Protein AF-A0A146KJ16-F1 (afdb_monomer_lite)

Sequence (275 aa):
SDVPDLESPFVNNKAIMIDKSKLSIGNPNKEFSDENLSVAMQKRQNALDIYKTDPDGALLLITDAIEMFPNSAIYLNTRAQIFHFVGEINLAQRDLQLILKRQSDPPFKTYKLLAEIQFDLQEFDQCILNCQKALKLENDDDLKVMLKESQVKFQNQQKTQKKFEEQQLHQKENQKEKEKKSQINNDIQDQIKNKYGENPIYNTPLFQNLFNTANNMDSQKAEELGQNPLLMNALNDPEFGKKIAEVAKDPKAAAKYAGDPEFMKAFGQILGAFK

Foldseek 3Di:
DDDDDPDDDPPPPPPPPDPLVPLDLADQPDDADPVCPVVLVVLLVVLVVCLVPRVVSSLVSLSVSCNNPNQDLVSLLSNLVSCVVVVVLVSSVVSLVSNVVRDPQRALSSLVSQLVSCVVVLVLVSNLVSLVSSCVHDPDVVSVVSNVVSVVSVVVVVVVVVVVVVVVVVVVVVVVVVVVVVVVLVVLVVVCCVPPNDDPLCVAQLNSVLSVVCVVDDVVLVVCLVPPVLLVVLSVDPVLSVQVNVCSVPVVSVVVCPVPPSSCVNVVSSVVSVD

Secondary structure (DSSP, 8-state):
-------------------GGG-----TTPPP-HHHHHHHHHHHHHHHHHTTT-HHHHHHHHHHHHHH-TT-HHHHHHHHHHHHHTT-HHHHHHHHHHHHHH-SS--HHHHHHHHHHHHHTT-HHHHHHHHHHHHHHS--HHHHHHHHHHHHHHHHHHHHHHHHHHHHHHHHHHHHHHHHHHHHHHHHHHHHHHHH-S-GGGGSHHHHHHHHHHTTS-HHHHHHHHT-HHHHHHHT-HHHHHHHHHHHH-GGGGGGGTT-HHHHHHHHHHHHHT-

Structure (mmCIF, N/CA/C/O backbone):
data_AF-A0A146KJ16-F1
#
_entry.id   AF-A0A146KJ16-F1
#
loop_
_atom_site.group_PDB
_atom_site.id
_atom_site.type_symbol
_atom_site.label_atom_id
_atom_site.label_alt_id
_atom_site.label_comp_id
_atom_site.label_asym_id
_atom_site.label_entity_id
_atom_site.label_seq_id
_atom_site.pdbx_PDB_ins_code
_atom_site.Cartn_x
_atom_site.Cartn_y
_atom_site.Cartn_z
_atom_site.occupancy
_atom_site.B_iso_or_equiv
_atom_site.auth_seq_id
_atom_site.auth_comp_id
_atom_site.auth_asym_id
_atom_site.auth_atom_id
_atom_site.pdbx_PDB_model_num
ATOM 1 N N . SER A 1 1 ? -11.699 56.723 -17.398 1.00 48.78 1 SER A N 1
ATOM 2 C CA . SER A 1 1 ? -12.351 55.546 -17.999 1.00 48.78 1 SER A CA 1
ATOM 3 C C . SER A 1 1 ? -11.261 54.810 -18.723 1.00 48.78 1 SER A C 1
ATOM 5 O O . SER A 1 1 ? -11.009 55.088 -19.884 1.00 48.78 1 SER A O 1
ATOM 7 N N . ASP A 1 2 ? -10.577 53.954 -17.975 1.00 48.69 2 ASP A N 1
ATOM 8 C CA . ASP A 1 2 ? -9.380 53.253 -18.415 1.00 48.69 2 ASP A CA 1
ATOM 9 C C . ASP A 1 2 ? -9.647 51.769 -18.223 1.00 48.69 2 ASP A C 1
ATOM 11 O O . ASP A 1 2 ? -9.655 51.265 -17.100 1.00 48.69 2 ASP A O 1
ATOM 15 N N . VAL A 1 3 ? -9.951 51.093 -19.324 1.00 47.78 3 VAL A N 1
ATOM 16 C CA . VAL A 1 3 ? -9.896 49.637 -19.387 1.00 47.78 3 VAL A CA 1
ATOM 17 C C . VAL A 1 3 ? -8.564 49.322 -20.061 1.00 47.78 3 VAL A C 1
ATOM 19 O O . VAL A 1 3 ? -8.385 49.730 -21.209 1.00 47.78 3 VAL A O 1
ATOM 22 N N . PRO A 1 4 ? -7.611 48.666 -19.380 1.00 50.59 4 PRO A N 1
ATOM 23 C CA . PRO A 1 4 ? -6.395 48.217 -20.030 1.00 50.59 4 PRO A CA 1
ATOM 24 C C . PRO A 1 4 ? -6.732 47.057 -20.965 1.00 50.59 4 PRO A C 1
ATOM 26 O O . PRO A 1 4 ? -7.421 46.112 -20.575 1.00 50.59 4 PRO A O 1
ATOM 29 N N . ASP A 1 5 ? -6.235 47.158 -22.190 1.00 56.03 5 ASP A N 1
ATOM 30 C CA . ASP A 1 5 ? -6.301 46.123 -23.210 1.00 56.03 5 ASP A CA 1
ATOM 31 C C . ASP A 1 5 ? -5.516 44.891 -22.728 1.00 56.03 5 ASP A C 1
ATOM 33 O O . ASP A 1 5 ? -4.316 44.964 -22.450 1.00 56.03 5 ASP A O 1
ATOM 37 N N . LEU A 1 6 ? -6.211 43.767 -22.546 1.00 46.56 6 LEU A N 1
ATOM 38 C CA . LEU A 1 6 ? -5.589 42.490 -22.208 1.00 46.56 6 LEU A CA 1
ATOM 39 C C . LEU A 1 6 ? -5.054 41.870 -23.499 1.00 46.56 6 LEU A C 1
ATOM 41 O O . LEU A 1 6 ? -5.713 41.038 -24.124 1.00 46.56 6 LEU A O 1
ATOM 45 N N . GLU A 1 7 ? -3.837 42.253 -23.883 1.00 50.97 7 GLU A N 1
ATOM 46 C CA . GLU A 1 7 ? -3.061 41.468 -24.838 1.00 50.97 7 GLU A CA 1
ATOM 47 C C . GLU A 1 7 ? -2.882 40.047 -24.282 1.00 50.97 7 GLU A C 1
ATOM 49 O O . GLU A 1 7 ? -2.265 39.821 -23.240 1.00 50.97 7 GLU A O 1
ATOM 54 N N . SER A 1 8 ? -3.462 39.073 -24.980 1.00 56.62 8 SER A N 1
ATOM 55 C CA . SER A 1 8 ? -3.280 37.647 -24.723 1.00 56.62 8 SER A CA 1
ATOM 56 C C . SER A 1 8 ? -2.004 37.152 -25.406 1.00 56.62 8 SER A C 1
ATOM 58 O O . SER A 1 8 ? -1.944 37.184 -26.639 1.00 56.62 8 SER A O 1
ATOM 60 N N . PRO A 1 9 ? -1.088 36.496 -24.673 1.00 47.22 9 PRO A N 1
ATOM 61 C CA . PRO A 1 9 ? -0.155 35.560 -25.264 1.00 47.22 9 PRO A CA 1
ATOM 62 C C . PRO A 1 9 ? -0.393 34.163 -24.679 1.00 47.22 9 PRO A C 1
ATOM 64 O O . PRO A 1 9 ? 0.489 33.585 -24.048 1.00 47.22 9 PRO A O 1
ATOM 67 N N . PHE A 1 10 ? -1.572 33.574 -24.893 1.00 38.16 10 PHE A N 1
ATOM 68 C CA . PHE A 1 10 ? -1.685 32.119 -24.768 1.00 38.16 10 PHE A CA 1
ATOM 69 C C . PHE A 1 10 ? -1.135 31.475 -26.039 1.00 38.16 10 PHE A C 1
ATOM 71 O O . PHE A 1 10 ? -1.862 31.126 -26.970 1.00 38.16 10 PHE A O 1
ATOM 78 N N . VAL A 1 11 ? 0.191 31.326 -26.067 1.00 44.41 11 VAL A N 1
ATOM 79 C CA . VAL A 1 11 ? 0.850 30.350 -26.933 1.00 44.41 11 VAL A CA 1
ATOM 80 C C . VAL A 1 11 ? 0.260 28.991 -26.581 1.00 44.41 11 VAL A C 1
ATOM 82 O O . VAL A 1 11 ? 0.414 28.473 -25.477 1.00 44.41 11 VAL A O 1
ATOM 85 N N . ASN A 1 12 ? -0.486 28.456 -27.536 1.00 43.47 12 ASN A N 1
ATOM 86 C CA . ASN A 1 12 ? -1.222 27.210 -27.459 1.00 43.47 12 ASN A CA 1
ATOM 87 C C . ASN A 1 12 ? -0.246 26.019 -27.495 1.00 43.47 12 ASN A C 1
ATOM 89 O O . ASN A 1 12 ? -0.171 25.303 -28.490 1.00 43.47 12 ASN A O 1
ATOM 93 N N . ASN A 1 13 ? 0.509 25.799 -26.417 1.00 43.59 13 ASN A N 1
ATOM 94 C CA . ASN A 1 13 ? 1.151 24.510 -26.170 1.00 43.59 13 ASN A CA 1
ATOM 95 C C . ASN A 1 13 ? 0.070 23.550 -25.670 1.00 43.59 13 ASN A C 1
ATOM 97 O O . ASN A 1 13 ? -0.116 23.362 -24.468 1.00 43.59 13 ASN A O 1
ATOM 101 N N . LYS A 1 14 ? -0.679 22.955 -26.606 1.00 45.81 14 LYS A N 1
ATOM 102 C CA . LYS A 1 14 ? -1.511 21.785 -26.318 1.00 45.81 14 LYS A CA 1
ATOM 103 C C . LYS A 1 14 ? -0.592 20.663 -25.839 1.00 45.81 14 LYS A C 1
ATOM 105 O O . LYS A 1 14 ? -0.061 19.913 -26.652 1.00 45.81 14 LYS A O 1
ATOM 110 N N . ALA A 1 15 ? -0.418 20.544 -24.526 1.00 55.69 15 ALA A N 1
ATOM 111 C CA . ALA A 1 15 ? -0.024 19.284 -23.924 1.00 55.69 15 ALA A CA 1
ATOM 112 C C . ALA A 1 15 ? -1.042 18.242 -24.405 1.00 55.69 15 ALA A C 1
ATOM 114 O O . ALA A 1 15 ? -2.246 18.376 -24.159 1.00 55.69 15 ALA A O 1
ATOM 115 N N . ILE A 1 16 ? -0.587 17.271 -25.194 1.00 58.66 16 ILE A N 1
ATOM 116 C CA . ILE A 1 16 ? -1.426 16.159 -25.627 1.00 58.66 16 ILE A CA 1
ATOM 117 C C . ILE A 1 16 ? -1.695 15.339 -24.368 1.00 58.66 16 ILE A C 1
ATOM 119 O O . ILE A 1 16 ? -0.870 14.533 -23.963 1.00 58.66 16 ILE A O 1
ATOM 123 N N . MET A 1 17 ? -2.838 15.585 -23.731 1.00 71.06 17 MET A N 1
ATOM 124 C CA . MET A 1 17 ? -3.319 14.782 -22.611 1.00 71.06 17 MET A CA 1
ATOM 125 C C . MET A 1 17 ? -3.602 13.371 -23.134 1.00 71.06 17 MET A C 1
ATOM 127 O O . MET A 1 17 ? -4.606 13.147 -23.816 1.00 71.06 17 MET A O 1
ATOM 131 N N . ILE A 1 18 ? -2.700 12.428 -22.865 1.00 88.62 18 ILE A N 1
ATOM 132 C CA . ILE A 1 18 ? -2.910 11.023 -23.211 1.00 88.62 18 ILE A CA 1
ATOM 133 C C . ILE A 1 18 ? -3.803 10.358 -22.161 1.00 88.62 18 ILE A C 1
ATOM 135 O O . ILE A 1 18 ? -3.659 10.572 -20.958 1.00 88.62 18 ILE A O 1
ATOM 139 N N . ASP A 1 19 ? -4.717 9.498 -22.604 1.00 92.25 19 ASP A N 1
ATOM 140 C CA . ASP A 1 19 ? -5.438 8.616 -21.690 1.00 92.25 19 ASP A CA 1
ATOM 141 C C . ASP A 1 19 ? -4.529 7.439 -21.313 1.00 92.25 19 ASP A C 1
ATOM 143 O O . ASP A 1 19 ? -4.486 6.409 -21.992 1.00 92.25 19 ASP A O 1
ATOM 147 N N . LYS A 1 20 ? -3.778 7.610 -20.220 1.00 94.12 20 LYS A N 1
ATOM 148 C CA . LYS A 1 20 ? -2.801 6.634 -19.714 1.00 94.12 20 LYS A CA 1
ATOM 149 C C . LYS A 1 20 ? -3.412 5.253 -19.459 1.00 94.12 20 LYS A C 1
ATOM 151 O O . LYS A 1 20 ? -2.726 4.241 -19.602 1.00 94.12 20 LYS A O 1
ATOM 156 N N . SER A 1 21 ? -4.706 5.190 -19.132 1.00 93.81 21 SER A N 1
ATOM 157 C CA . SER A 1 21 ? -5.414 3.928 -18.886 1.00 93.81 21 SER A CA 1
ATOM 158 C C . SER A 1 21 ? -5.578 3.083 -20.154 1.00 93.81 21 SER A C 1
ATOM 160 O O . SER A 1 21 ? -5.605 1.852 -20.077 1.00 93.81 21 SER A O 1
ATOM 162 N N . LYS A 1 22 ? -5.612 3.738 -21.322 1.00 94.94 22 LYS A N 1
ATOM 163 C CA . LYS A 1 22 ? -5.739 3.109 -22.642 1.00 94.94 22 LYS A CA 1
ATOM 164 C C . LYS A 1 22 ? -4.402 2.726 -23.270 1.00 94.94 22 LYS A C 1
ATOM 166 O O . LYS A 1 22 ? -4.398 2.136 -24.349 1.00 94.94 22 LYS A O 1
ATOM 171 N N . LEU A 1 23 ? -3.276 3.022 -22.618 1.00 95.94 23 LEU A N 1
ATOM 172 C CA . LEU A 1 23 ? -1.969 2.571 -23.091 1.00 95.94 23 LEU A CA 1
ATOM 173 C C . LEU A 1 23 ? -1.909 1.042 -23.075 1.00 95.94 23 LEU A C 1
ATOM 175 O O . LEU A 1 23 ? -2.116 0.397 -22.040 1.00 95.94 23 LEU A O 1
ATOM 179 N N . SER A 1 24 ? -1.617 0.479 -24.243 1.00 95.38 24 SER A N 1
ATOM 180 C CA . SER A 1 24 ? -1.636 -0.958 -24.488 1.00 95.38 24 SER A CA 1
ATOM 181 C C . SER A 1 24 ? -0.615 -1.718 -23.640 1.00 95.38 24 SER A C 1
ATOM 183 O O . SER A 1 24 ? 0.467 -1.225 -23.335 1.00 95.38 24 SER A O 1
ATOM 185 N N . ILE A 1 25 ? -0.943 -2.953 -23.264 1.00 94.00 25 ILE A N 1
ATOM 186 C CA . ILE A 1 25 ? -0.029 -3.898 -22.593 1.00 94.00 25 ILE A CA 1
ATOM 187 C C . ILE A 1 25 ? 0.617 -4.891 -23.578 1.00 94.00 25 ILE A C 1
ATOM 189 O O . ILE A 1 25 ? 1.282 -5.838 -23.149 1.00 94.00 25 ILE A O 1
ATOM 193 N N . GLY A 1 26 ? 0.387 -4.672 -24.87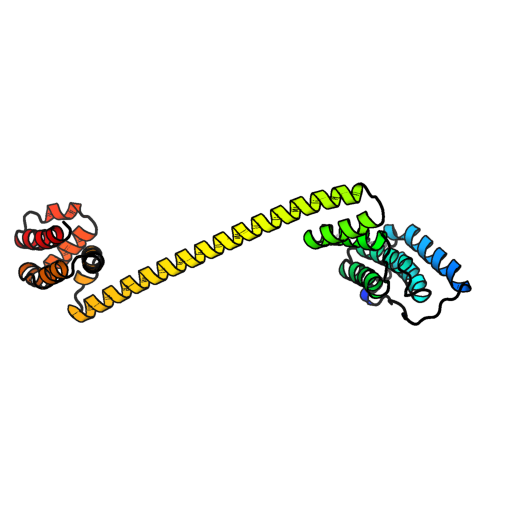9 1.00 93.00 26 GLY A N 1
ATOM 194 C CA . GLY A 1 26 ? 0.797 -5.515 -25.995 1.00 93.00 26 GLY A CA 1
ATOM 195 C C . GLY A 1 26 ? 0.177 -6.918 -25.984 1.00 93.00 26 GLY A C 1
ATOM 196 O O . GLY A 1 26 ? -0.414 -7.376 -25.001 1.00 93.00 26 GLY A O 1
ATOM 197 N N . ASN A 1 27 ? 0.296 -7.622 -27.111 1.00 93.19 27 ASN A N 1
ATOM 198 C CA . ASN A 1 27 ? -0.206 -8.991 -27.247 1.00 93.19 27 ASN A CA 1
ATOM 199 C C . ASN A 1 27 ? 0.792 -9.998 -26.640 1.00 93.19 27 ASN A C 1
ATOM 201 O O . ASN A 1 27 ? 1.842 -10.209 -27.241 1.00 93.19 27 ASN A O 1
ATOM 205 N N . PRO A 1 28 ? 0.486 -10.688 -25.523 1.00 90.12 28 PRO A N 1
ATOM 206 C CA . PRO A 1 28 ? 1.420 -11.626 -24.889 1.00 90.12 28 PRO A CA 1
ATOM 207 C C . PRO A 1 28 ? 1.873 -12.781 -25.792 1.00 90.12 28 PRO A C 1
ATOM 209 O O . PRO A 1 28 ? 2.896 -13.390 -25.507 1.00 90.12 28 PRO A O 1
ATOM 212 N N . ASN A 1 29 ? 1.149 -13.081 -26.872 1.00 92.62 29 ASN A N 1
ATOM 213 C CA . ASN A 1 29 ? 1.503 -14.144 -27.813 1.00 92.62 29 ASN A CA 1
ATOM 214 C C . ASN A 1 29 ? 2.339 -13.643 -29.002 1.00 92.62 29 ASN A C 1
ATOM 216 O O . ASN A 1 29 ? 2.565 -14.395 -29.945 1.00 92.62 29 ASN A O 1
ATOM 220 N N . LYS A 1 30 ? 2.752 -12.369 -29.008 1.00 91.44 30 LYS A N 1
ATOM 221 C CA . LYS A 1 30 ? 3.567 -11.812 -30.088 1.00 91.44 30 LYS A CA 1
ATOM 222 C C . LYS A 1 30 ? 4.946 -12.467 -30.105 1.00 91.44 30 LYS A C 1
ATOM 224 O O . LYS A 1 30 ? 5.634 -12.499 -29.084 1.00 91.44 30 LYS A O 1
ATOM 229 N N . GLU A 1 31 ? 5.339 -12.953 -31.277 1.00 86.44 31 GLU A N 1
ATOM 230 C CA . GLU A 1 31 ? 6.649 -13.557 -31.485 1.00 86.44 31 GLU A CA 1
ATOM 231 C C . GLU A 1 31 ? 7.766 -12.516 -31.403 1.00 86.44 31 GLU A C 1
ATOM 233 O O . GLU A 1 31 ? 7.623 -11.356 -31.801 1.00 86.44 31 GLU A O 1
ATOM 238 N N . PHE A 1 32 ? 8.894 -12.959 -30.860 1.00 86.19 32 PHE A N 1
ATOM 239 C CA . PHE A 1 32 ? 10.104 -12.165 -30.755 1.00 86.19 32 PHE A CA 1
ATOM 240 C C . PHE A 1 32 ? 10.759 -11.999 -32.135 1.00 86.19 32 PHE A C 1
ATOM 242 O O . PHE A 1 32 ? 10.844 -12.948 -32.909 1.00 86.19 32 PHE A O 1
ATOM 249 N N . SER A 1 33 ? 11.258 -10.794 -32.420 1.00 86.00 33 SER A N 1
ATOM 250 C CA . SER A 1 33 ? 12.032 -10.480 -33.623 1.00 86.00 33 SER A CA 1
ATOM 251 C C . SER A 1 33 ? 13.265 -9.664 -33.238 1.00 86.00 33 SER A C 1
ATOM 253 O O . SER A 1 33 ? 13.135 -8.594 -32.635 1.00 86.00 33 SER A O 1
ATOM 255 N N . ASP A 1 34 ? 14.449 -10.163 -33.602 1.00 84.75 34 ASP A N 1
ATOM 256 C CA . ASP A 1 34 ? 15.739 -9.519 -33.323 1.00 84.75 34 ASP A CA 1
ATOM 257 C C . ASP A 1 34 ? 15.853 -8.121 -33.946 1.00 84.75 34 ASP A C 1
ATOM 259 O O . ASP A 1 34 ? 16.441 -7.217 -33.352 1.00 84.75 34 ASP A O 1
ATOM 263 N N . GLU A 1 35 ? 15.236 -7.904 -35.111 1.00 86.50 35 GLU A N 1
ATOM 264 C CA . GLU A 1 35 ? 15.250 -6.613 -35.814 1.00 86.50 35 GLU A CA 1
ATOM 265 C C . GLU A 1 35 ? 14.634 -5.493 -34.964 1.00 86.50 35 GLU A C 1
ATOM 267 O O . GLU A 1 35 ? 15.131 -4.366 -34.937 1.00 86.50 35 GLU A O 1
ATOM 272 N N . ASN A 1 36 ? 13.589 -5.815 -34.195 1.00 91.38 36 ASN A N 1
ATOM 273 C CA . ASN A 1 36 ? 12.919 -4.851 -33.328 1.00 91.38 36 ASN A CA 1
ATOM 274 C C . ASN A 1 36 ? 13.662 -4.613 -32.008 1.00 91.38 36 ASN A C 1
ATOM 276 O O . ASN A 1 36 ? 13.366 -3.637 -31.316 1.00 91.38 36 ASN A O 1
ATOM 280 N N . LEU A 1 37 ? 14.624 -5.466 -31.636 1.00 94.19 37 LEU A N 1
ATOM 281 C CA . LEU A 1 37 ? 15.261 -5.412 -30.318 1.00 94.19 37 LEU A CA 1
ATOM 282 C C . LEU A 1 37 ? 16.033 -4.108 -30.122 1.00 94.19 37 LEU A C 1
ATOM 284 O O . LEU A 1 37 ? 15.846 -3.424 -29.114 1.00 94.19 37 LEU A O 1
ATOM 288 N N . SER A 1 38 ? 16.853 -3.734 -31.108 1.00 94.69 38 SER A N 1
ATOM 289 C CA . SER A 1 38 ? 17.621 -2.484 -31.074 1.00 94.69 38 SER A CA 1
ATOM 290 C C . SER A 1 38 ? 16.696 -1.265 -30.979 1.00 94.69 38 SER A C 1
ATOM 292 O O . SER A 1 38 ? 16.913 -0.380 -30.148 1.00 94.69 38 SER A O 1
ATOM 294 N N . VAL A 1 39 ? 15.598 -1.273 -31.744 1.00 96.12 39 VAL A N 1
ATOM 295 C CA . VAL A 1 39 ? 14.595 -0.200 -31.743 1.00 96.12 39 VAL A CA 1
ATOM 296 C C . VAL A 1 39 ? 13.922 -0.077 -30.375 1.00 96.12 39 VAL A C 1
ATOM 298 O O . VAL A 1 39 ? 13.851 1.020 -29.821 1.00 96.12 39 VAL A O 1
ATOM 301 N N . ALA A 1 40 ? 13.474 -1.183 -29.779 1.00 97.31 40 ALA A N 1
ATOM 302 C CA . ALA A 1 40 ? 12.832 -1.161 -28.465 1.00 97.31 40 ALA A CA 1
ATOM 303 C C . ALA A 1 40 ? 13.796 -0.747 -27.343 1.00 97.31 40 ALA A C 1
ATOM 305 O O . ALA A 1 40 ? 13.405 -0.030 -26.419 1.00 97.31 40 ALA A O 1
ATOM 306 N N . MET A 1 41 ? 15.067 -1.162 -27.413 1.00 97.50 41 MET A N 1
ATOM 307 C CA . MET A 1 41 ? 16.101 -0.691 -26.486 1.00 97.50 41 MET A CA 1
ATOM 308 C C . MET A 1 41 ? 16.308 0.823 -26.598 1.00 97.50 41 MET A C 1
ATOM 310 O O . MET A 1 41 ? 16.329 1.502 -25.571 1.00 97.50 41 MET A O 1
ATOM 314 N N . GLN A 1 42 ? 16.385 1.359 -27.819 1.00 97.94 42 GLN A N 1
ATOM 315 C CA . GLN A 1 42 ? 16.515 2.798 -28.048 1.00 97.94 42 GLN A CA 1
ATOM 316 C C . GLN A 1 42 ? 15.285 3.567 -27.548 1.00 97.94 42 GLN A C 1
ATOM 318 O O . GLN A 1 42 ? 15.429 4.569 -26.853 1.00 97.94 42 GLN A O 1
ATOM 323 N N . LYS A 1 43 ? 14.070 3.075 -27.823 1.00 98.50 43 LYS A N 1
ATOM 324 C CA . LYS A 1 43 ? 12.820 3.653 -27.300 1.00 98.50 43 LYS A CA 1
ATOM 325 C C . LYS A 1 43 ? 12.815 3.714 -25.775 1.00 98.50 43 LYS A C 1
ATOM 327 O O . LYS A 1 43 ? 12.470 4.746 -25.206 1.00 98.50 43 LYS A O 1
ATOM 332 N N . ARG A 1 44 ? 13.237 2.633 -25.114 1.00 98.44 44 ARG A N 1
ATOM 333 C CA . ARG A 1 44 ? 13.364 2.592 -23.654 1.00 98.44 44 ARG A CA 1
ATOM 334 C C . ARG A 1 44 ? 14.385 3.603 -23.137 1.00 98.44 44 ARG A C 1
ATOM 336 O O . ARG A 1 44 ? 14.102 4.254 -22.137 1.00 98.44 44 ARG A O 1
ATOM 343 N N . GLN A 1 45 ? 15.542 3.728 -23.787 1.00 98.56 45 GLN A N 1
ATOM 344 C CA . GLN A 1 45 ? 16.552 4.710 -23.387 1.00 98.56 45 GLN A CA 1
ATOM 345 C C . GLN A 1 45 ? 16.005 6.135 -23.510 1.00 98.56 45 GLN A C 1
ATOM 347 O O . GLN A 1 45 ? 16.008 6.870 -22.531 1.00 98.56 45 GLN A O 1
ATOM 352 N N . ASN A 1 46 ? 15.414 6.471 -24.658 1.00 98.50 46 ASN A N 1
ATOM 353 C CA . ASN A 1 46 ? 14.811 7.783 -24.881 1.00 98.50 46 ASN A CA 1
ATOM 354 C C . ASN A 1 46 ? 13.702 8.085 -23.858 1.00 98.50 46 ASN A C 1
ATOM 356 O O . ASN A 1 46 ? 13.594 9.213 -23.387 1.00 98.50 46 ASN A O 1
ATOM 360 N N . ALA A 1 47 ? 12.897 7.085 -23.476 1.00 98.50 47 ALA A N 1
ATOM 361 C CA . ALA A 1 47 ? 11.895 7.245 -22.425 1.00 98.50 47 ALA A CA 1
ATOM 362 C C . ALA A 1 47 ? 12.538 7.599 -21.070 1.00 98.50 47 ALA A C 1
ATOM 364 O O . ALA A 1 47 ? 12.067 8.503 -20.386 1.00 98.50 47 ALA A O 1
ATOM 365 N N . LEU A 1 48 ? 13.631 6.927 -20.693 1.00 98.44 48 LEU A N 1
ATOM 366 C CA . LEU A 1 48 ? 14.371 7.208 -19.456 1.00 98.44 48 LEU A CA 1
ATOM 367 C C . LEU A 1 48 ? 15.066 8.577 -19.462 1.00 98.44 48 LEU A C 1
ATOM 369 O O . LEU A 1 48 ? 15.243 9.162 -18.395 1.00 98.44 48 LEU A O 1
ATOM 373 N N . ASP A 1 49 ? 15.431 9.097 -20.631 1.00 98.50 49 ASP A N 1
ATOM 374 C CA . ASP A 1 49 ? 16.074 10.408 -20.743 1.00 98.50 49 ASP A CA 1
ATOM 375 C C . ASP A 1 49 ? 15.074 11.555 -20.535 1.00 98.50 49 ASP A C 1
ATOM 377 O O . ASP A 1 49 ? 15.429 12.588 -19.965 1.00 98.50 49 ASP A O 1
ATOM 381 N N . ILE A 1 50 ? 13.814 11.372 -20.954 1.00 97.88 50 ILE A N 1
ATOM 382 C CA . ILE A 1 50 ? 12.814 12.452 -20.958 1.00 97.88 50 ILE A CA 1
ATOM 383 C C . ILE A 1 50 ? 11.743 12.338 -19.869 1.00 97.88 50 ILE A C 1
ATOM 385 O O . ILE A 1 50 ? 11.043 13.314 -19.639 1.00 97.88 50 ILE A O 1
ATOM 389 N N . TYR A 1 51 ? 11.589 11.211 -19.159 1.00 97.62 51 TYR A N 1
ATOM 390 C CA . TYR A 1 51 ? 10.402 11.004 -18.302 1.00 97.62 51 TYR A CA 1
ATOM 391 C C . TYR A 1 51 ? 10.193 12.045 -17.192 1.00 97.62 51 TYR A C 1
ATOM 393 O O . TYR A 1 51 ? 9.075 12.212 -16.713 1.00 97.62 51 TYR A O 1
ATOM 401 N N . LYS A 1 52 ? 11.253 12.741 -16.764 1.00 97.19 52 LYS A N 1
ATOM 402 C CA . LYS A 1 52 ? 11.152 13.811 -15.760 1.00 97.19 52 LYS A CA 1
ATOM 403 C C . LYS A 1 52 ? 10.653 15.137 -16.340 1.00 97.19 52 LYS A C 1
ATOM 405 O O . LYS A 1 52 ? 10.116 15.943 -15.589 1.00 97.19 52 LYS A O 1
ATOM 410 N N . THR A 1 53 ? 10.870 15.382 -17.632 1.00 96.94 53 THR A N 1
ATOM 411 C CA . THR A 1 53 ? 10.500 16.628 -18.324 1.00 96.94 53 THR A CA 1
ATOM 412 C C . THR A 1 53 ? 9.250 16.463 -19.186 1.00 96.94 53 THR A C 1
ATOM 414 O O . THR A 1 53 ? 8.444 17.384 -19.259 1.00 96.94 53 THR A O 1
ATOM 417 N N . ASP A 1 54 ? 9.075 15.293 -19.798 1.00 96.75 54 ASP A N 1
ATOM 418 C CA . ASP A 1 54 ? 7.925 14.895 -20.608 1.00 96.75 54 ASP A CA 1
ATOM 419 C C . ASP A 1 54 ? 7.535 13.433 -20.298 1.00 96.75 54 ASP A C 1
ATOM 421 O O . ASP A 1 54 ? 7.919 12.496 -21.013 1.00 96.75 54 ASP A O 1
ATOM 425 N N . PRO A 1 55 ? 6.803 13.198 -19.195 1.00 96.12 55 PRO A N 1
ATOM 426 C CA . PRO A 1 55 ? 6.389 11.853 -18.821 1.00 96.12 55 PRO A CA 1
ATOM 427 C C . PRO A 1 55 ? 5.409 11.231 -19.820 1.00 96.12 55 PRO A C 1
ATOM 429 O O . PRO A 1 55 ? 5.464 10.022 -20.032 1.00 96.12 55 PRO A O 1
ATOM 432 N N . ASP A 1 56 ? 4.537 12.017 -20.455 1.00 96.50 56 ASP A N 1
ATOM 433 C CA . ASP A 1 56 ? 3.565 11.493 -21.420 1.00 96.50 56 ASP A CA 1
ATOM 434 C C . ASP A 1 56 ? 4.272 11.023 -22.701 1.00 96.50 56 ASP A C 1
ATOM 436 O O . ASP A 1 56 ? 4.019 9.912 -23.176 1.00 96.50 56 ASP A O 1
ATOM 440 N N . GLY A 1 57 ? 5.246 11.790 -23.206 1.00 97.00 57 GLY A N 1
ATOM 441 C CA . GLY A 1 57 ? 6.125 11.351 -24.291 1.00 97.00 57 GLY A CA 1
ATOM 442 C C . GLY A 1 57 ? 6.922 10.093 -23.930 1.00 97.00 57 GLY A C 1
ATOM 443 O O . GLY A 1 57 ? 6.988 9.150 -24.725 1.00 97.00 57 GLY A O 1
ATOM 444 N N . ALA A 1 58 ? 7.463 10.016 -22.709 1.00 98.19 58 ALA A N 1
ATOM 445 C CA . ALA A 1 58 ? 8.157 8.819 -22.230 1.00 98.19 58 ALA A CA 1
ATOM 446 C C . ALA A 1 58 ? 7.235 7.590 -22.166 1.00 98.19 58 ALA A C 1
ATOM 448 O O . ALA A 1 58 ? 7.645 6.493 -22.556 1.00 98.19 58 ALA A O 1
ATOM 449 N N . LEU A 1 59 ? 5.987 7.765 -21.718 1.00 98.31 59 LEU A N 1
ATOM 450 C CA . LEU A 1 59 ? 4.973 6.710 -21.665 1.00 98.31 59 LEU A CA 1
ATOM 451 C C . LEU A 1 59 ? 4.609 6.186 -23.058 1.00 98.31 59 LEU A C 1
ATOM 453 O O . LEU A 1 59 ? 4.432 4.976 -23.219 1.00 98.31 59 LEU A O 1
ATOM 457 N N . LEU A 1 60 ? 4.533 7.057 -24.066 1.00 97.94 60 LEU A N 1
ATOM 458 C CA . LEU A 1 60 ? 4.324 6.641 -25.454 1.00 97.94 60 LEU A CA 1
ATOM 459 C C . LEU A 1 60 ? 5.526 5.846 -25.981 1.00 97.94 60 LEU A C 1
ATOM 461 O O . LEU A 1 60 ? 5.352 4.731 -26.467 1.00 97.94 60 LEU A O 1
ATOM 465 N N . LEU A 1 61 ? 6.750 6.354 -25.792 1.00 98.44 61 LEU A N 1
ATOM 466 C CA . LEU A 1 61 ? 7.979 5.676 -26.222 1.00 98.44 61 LEU A CA 1
ATOM 467 C C . LEU A 1 61 ? 8.124 4.280 -25.608 1.00 98.44 61 LEU A C 1
ATOM 469 O O . LEU A 1 61 ? 8.439 3.319 -26.309 1.00 98.44 61 LEU A O 1
ATOM 473 N N . ILE A 1 62 ? 7.894 4.146 -24.301 1.00 98.56 62 ILE A N 1
ATOM 474 C CA . ILE A 1 62 ? 7.996 2.842 -23.643 1.00 98.56 62 ILE A CA 1
ATOM 475 C C . ILE A 1 62 ? 6.821 1.924 -24.007 1.00 98.56 62 ILE A C 1
ATOM 477 O O . ILE A 1 62 ? 6.990 0.707 -24.031 1.00 98.56 62 ILE A O 1
ATOM 481 N N . THR A 1 63 ? 5.649 2.475 -24.344 1.00 98.44 63 THR A N 1
ATOM 482 C CA . THR A 1 63 ? 4.514 1.684 -24.843 1.00 98.44 63 THR A CA 1
ATOM 483 C C . THR A 1 63 ? 4.809 1.106 -26.228 1.00 98.44 63 THR A C 1
ATOM 485 O O . THR A 1 63 ? 4.534 -0.074 -26.433 1.00 98.44 63 THR A O 1
ATOM 488 N N . ASP A 1 64 ? 5.473 1.848 -27.124 1.00 97.38 64 ASP A N 1
ATOM 489 C CA . ASP A 1 64 ? 5.970 1.301 -28.400 1.00 97.38 64 ASP A CA 1
ATOM 490 C C . ASP A 1 64 ? 6.906 0.098 -28.167 1.00 97.38 64 ASP A C 1
ATOM 492 O O . ASP A 1 64 ? 6.800 -0.930 -28.837 1.00 97.38 64 ASP A O 1
ATOM 496 N N . ALA A 1 65 ? 7.809 0.193 -27.183 1.00 97.75 65 ALA A N 1
ATOM 497 C CA . ALA A 1 65 ? 8.715 -0.903 -26.832 1.00 97.75 65 ALA A CA 1
ATOM 498 C C . ALA A 1 65 ? 7.968 -2.128 -26.264 1.00 97.75 65 ALA A C 1
ATOM 500 O O . ALA A 1 65 ? 8.328 -3.268 -26.564 1.00 97.75 65 ALA A O 1
ATOM 501 N N . ILE A 1 66 ? 6.907 -1.909 -25.480 1.00 97.56 66 ILE A N 1
ATOM 502 C CA . ILE A 1 66 ? 6.033 -2.976 -24.960 1.00 97.56 66 ILE A CA 1
ATOM 503 C C . ILE A 1 66 ? 5.248 -3.641 -26.091 1.00 97.56 66 ILE A C 1
ATOM 505 O O . ILE A 1 66 ? 5.102 -4.859 -26.088 1.00 97.56 66 ILE A O 1
ATOM 509 N N . GLU A 1 67 ? 4.784 -2.886 -27.085 1.00 96.50 67 GLU A N 1
ATOM 510 C CA . GLU A 1 67 ? 4.140 -3.467 -28.265 1.00 96.50 67 GLU A CA 1
ATOM 511 C C . GLU A 1 67 ? 5.091 -4.367 -29.054 1.00 96.50 67 GLU A C 1
ATOM 513 O O . GLU A 1 67 ? 4.661 -5.364 -29.631 1.00 96.50 67 GLU A O 1
ATOM 518 N N . MET A 1 68 ? 6.388 -4.053 -29.088 1.00 95.81 68 MET A N 1
ATOM 519 C CA . MET A 1 68 ? 7.407 -4.907 -29.707 1.00 95.81 68 MET A CA 1
ATOM 520 C C . MET A 1 68 ? 7.699 -6.154 -28.861 1.00 95.81 68 MET A C 1
ATOM 522 O O . MET A 1 68 ? 7.755 -7.251 -29.412 1.00 95.81 68 MET A O 1
ATOM 526 N N . PHE A 1 69 ? 7.829 -6.001 -27.538 1.00 95.44 69 PHE A N 1
ATOM 527 C CA . PHE A 1 69 ? 8.213 -7.075 -26.613 1.00 95.44 69 PHE A CA 1
ATOM 528 C C . PHE A 1 69 ? 7.323 -7.116 -25.358 1.00 95.44 69 PHE A C 1
ATOM 530 O O . PHE A 1 69 ? 7.764 -6.769 -24.254 1.00 95.44 69 PHE A O 1
ATOM 537 N N . PRO A 1 70 ? 6.078 -7.600 -25.484 1.00 94.31 70 PRO A N 1
ATOM 538 C CA . PRO A 1 70 ? 5.068 -7.475 -24.431 1.00 94.31 70 PRO A CA 1
ATOM 539 C C . PRO A 1 70 ? 5.367 -8.282 -23.168 1.00 94.31 70 PRO A C 1
ATOM 541 O O . PRO A 1 70 ? 4.894 -7.939 -22.087 1.00 94.31 70 PRO A O 1
ATOM 544 N N . ASN A 1 71 ? 6.163 -9.348 -23.267 1.00 92.94 71 ASN A N 1
ATOM 545 C CA . ASN A 1 71 ? 6.535 -10.192 -22.124 1.00 92.94 71 ASN A CA 1
ATOM 546 C C . ASN A 1 71 ? 7.840 -9.762 -21.441 1.00 92.94 71 ASN A C 1
ATOM 548 O O . ASN A 1 71 ? 8.290 -10.412 -20.495 1.00 92.94 71 ASN A O 1
ATOM 552 N N . SER A 1 72 ? 8.466 -8.684 -21.914 1.00 95.12 72 SER A N 1
ATOM 553 C CA . SER A 1 72 ? 9.737 -8.229 -21.372 1.00 95.12 72 SER A CA 1
ATOM 554 C C . SER A 1 72 ? 9.530 -7.403 -20.106 1.00 95.12 72 SER A C 1
ATOM 556 O O . SER A 1 72 ? 9.038 -6.270 -20.135 1.00 95.12 72 SER A O 1
ATOM 558 N N . ALA A 1 73 ? 9.974 -7.958 -18.978 1.00 96.75 73 ALA A N 1
ATOM 559 C CA . ALA A 1 73 ? 9.930 -7.283 -17.686 1.00 96.75 73 ALA A CA 1
ATOM 560 C C . ALA A 1 73 ? 10.678 -5.951 -17.680 1.00 96.75 73 ALA A C 1
ATOM 562 O O . ALA A 1 73 ? 10.328 -5.062 -16.913 1.00 96.75 73 ALA A O 1
ATOM 563 N N . ILE A 1 74 ? 11.694 -5.782 -18.530 1.00 97.25 74 ILE A N 1
ATOM 564 C CA . ILE A 1 74 ? 12.479 -4.551 -18.550 1.00 97.25 74 ILE A CA 1
ATOM 565 C C . ILE A 1 74 ? 11.648 -3.351 -19.024 1.00 97.25 74 ILE A C 1
ATOM 567 O O . ILE A 1 74 ? 11.777 -2.268 -18.456 1.00 97.25 74 ILE A O 1
ATOM 571 N N . TYR A 1 75 ? 10.768 -3.546 -20.012 1.00 98.06 75 TYR A N 1
ATOM 572 C CA . TYR A 1 75 ? 9.927 -2.477 -20.553 1.00 98.06 75 TYR A CA 1
ATOM 573 C C . TYR A 1 75 ? 8.738 -2.199 -19.634 1.00 98.06 75 TYR A C 1
ATOM 575 O O . TYR A 1 75 ? 8.454 -1.039 -19.342 1.00 98.06 75 TYR A O 1
ATOM 583 N N . LEU A 1 76 ? 8.115 -3.252 -19.094 1.00 98.38 76 LEU A N 1
ATOM 584 C CA . LEU A 1 76 ? 7.043 -3.126 -18.102 1.00 98.38 76 LEU A CA 1
ATOM 585 C C . LEU A 1 76 ? 7.532 -2.451 -16.809 1.00 98.38 76 LEU A C 1
ATOM 587 O O . LEU A 1 76 ? 6.865 -1.547 -16.319 1.00 98.38 76 LEU A O 1
ATOM 591 N N . ASN A 1 77 ? 8.718 -2.804 -16.294 1.00 98.50 77 ASN A N 1
ATOM 592 C CA . ASN A 1 77 ? 9.311 -2.129 -15.131 1.00 98.50 77 ASN A CA 1
ATOM 593 C C . ASN A 1 77 ? 9.595 -0.653 -15.415 1.00 98.50 77 ASN A C 1
ATOM 595 O O . ASN A 1 77 ? 9.293 0.194 -14.581 1.00 98.50 77 ASN A O 1
ATOM 599 N N . THR A 1 78 ? 10.168 -0.326 -16.580 1.00 98.62 78 THR A N 1
ATOM 600 C CA . THR A 1 78 ? 10.428 1.075 -16.938 1.00 98.62 78 THR A CA 1
ATOM 601 C C . THR A 1 78 ? 9.126 1.868 -17.039 1.00 98.62 78 THR A C 1
ATOM 603 O O . THR A 1 78 ? 9.063 2.978 -16.520 1.00 98.62 78 THR A O 1
ATOM 606 N N . ARG A 1 79 ? 8.061 1.310 -17.628 1.00 98.62 79 ARG A N 1
ATOM 607 C CA . ARG A 1 79 ? 6.771 2.010 -17.673 1.00 98.62 79 ARG A CA 1
ATOM 608 C C . ARG A 1 79 ? 6.139 2.145 -16.289 1.00 98.62 79 ARG A C 1
ATOM 610 O O . ARG A 1 79 ? 5.656 3.224 -15.962 1.00 98.62 79 ARG A O 1
ATOM 617 N N . ALA A 1 80 ? 6.209 1.108 -15.456 1.00 98.69 80 ALA A N 1
ATOM 618 C CA . ALA A 1 80 ? 5.746 1.171 -14.074 1.00 98.69 80 ALA A CA 1
ATOM 619 C C . ALA A 1 80 ? 6.477 2.252 -13.265 1.00 98.69 80 ALA A C 1
ATOM 621 O O . ALA A 1 80 ? 5.836 2.985 -12.519 1.00 98.69 80 ALA A O 1
ATOM 622 N N . GLN A 1 81 ? 7.790 2.404 -13.459 1.00 98.62 81 GLN A N 1
ATOM 623 C CA . GLN A 1 81 ? 8.584 3.461 -12.827 1.00 98.62 81 GLN A CA 1
ATOM 624 C C . GLN A 1 81 ? 8.094 4.853 -13.247 1.00 98.62 81 GLN A C 1
ATOM 626 O O . GLN A 1 81 ? 7.971 5.745 -12.411 1.00 98.62 81 GLN A O 1
ATOM 631 N N . ILE A 1 82 ? 7.789 5.043 -14.533 1.00 98.50 82 ILE A N 1
ATOM 632 C CA . ILE A 1 82 ? 7.268 6.318 -15.039 1.00 98.50 82 ILE A CA 1
ATOM 633 C C . ILE A 1 82 ? 5.862 6.575 -14.482 1.00 98.50 82 ILE A C 1
ATOM 635 O O . ILE A 1 82 ? 5.594 7.680 -14.022 1.00 98.50 82 ILE A O 1
ATOM 639 N N . PHE A 1 83 ? 4.984 5.565 -14.450 1.00 98.56 83 PHE A N 1
ATOM 640 C CA . PHE A 1 83 ? 3.661 5.682 -13.830 1.00 98.56 83 PHE A CA 1
ATOM 641 C C . PHE A 1 83 ? 3.741 6.044 -12.347 1.00 98.56 83 PHE A C 1
ATOM 643 O O . PHE A 1 83 ? 3.025 6.940 -11.910 1.00 98.56 83 PHE A O 1
ATOM 650 N N . HIS A 1 84 ? 4.627 5.401 -11.586 1.00 98.50 84 HIS A N 1
ATOM 651 C CA . HIS A 1 84 ? 4.862 5.734 -10.180 1.00 98.50 84 HIS A CA 1
ATOM 652 C C . HIS A 1 84 ? 5.336 7.181 -10.024 1.00 98.50 84 HIS A C 1
ATOM 654 O O . HIS A 1 84 ? 4.772 7.914 -9.217 1.00 98.50 84 HIS A O 1
ATOM 660 N N . PHE A 1 85 ? 6.272 7.628 -10.868 1.00 97.62 85 PHE A N 1
ATOM 661 C CA . PHE A 1 85 ? 6.760 9.008 -10.872 1.00 97.62 85 PHE A CA 1
ATOM 662 C C . PHE A 1 85 ? 5.647 10.045 -11.100 1.00 97.62 85 PHE A C 1
ATOM 664 O O . PHE A 1 85 ? 5.648 11.087 -10.451 1.00 97.62 85 PHE A O 1
ATOM 671 N N . VAL A 1 86 ? 4.677 9.764 -11.979 1.00 96.44 86 VAL A N 1
ATOM 672 C CA . VAL A 1 86 ? 3.529 10.661 -12.218 1.00 96.44 86 VAL A CA 1
ATOM 673 C C . VAL A 1 86 ? 2.336 10.429 -11.282 1.00 96.44 86 VAL A C 1
ATOM 675 O O . VAL A 1 86 ? 1.279 11.021 -11.491 1.00 96.44 86 VAL A O 1
ATOM 678 N N . GLY A 1 87 ? 2.473 9.570 -10.267 1.00 96.44 87 GLY A N 1
ATOM 679 C CA . GLY A 1 87 ? 1.418 9.280 -9.289 1.00 96.44 87 GLY A CA 1
ATOM 680 C C . GLY A 1 87 ? 0.320 8.324 -9.774 1.00 96.44 87 GLY A C 1
ATOM 681 O O . GLY A 1 87 ? -0.675 8.125 -9.082 1.00 96.44 87 GLY A O 1
ATOM 682 N N . GLU A 1 88 ? 0.488 7.681 -10.929 1.00 97.31 88 GLU A N 1
ATOM 683 C CA . GLU A 1 88 ? -0.459 6.710 -11.494 1.00 97.31 88 GLU A CA 1
ATOM 684 C C . GLU A 1 88 ? -0.238 5.313 -10.890 1.00 97.31 88 GLU A C 1
ATOM 686 O O . GLU A 1 88 ? 0.084 4.339 -11.579 1.00 97.31 88 GLU A O 1
ATOM 691 N N . ILE A 1 89 ? -0.395 5.212 -9.568 1.00 97.50 89 ILE A N 1
ATOM 692 C CA . ILE A 1 89 ? -0.008 4.033 -8.778 1.00 97.50 89 ILE A CA 1
ATOM 693 C C . ILE A 1 89 ? -0.694 2.747 -9.260 1.00 97.50 89 ILE A C 1
ATOM 695 O O . ILE A 1 89 ? -0.044 1.712 -9.412 1.00 97.50 89 ILE A O 1
ATOM 699 N N . ASN A 1 90 ? -1.988 2.815 -9.582 1.00 96.94 90 ASN A N 1
ATOM 700 C CA . ASN A 1 90 ? -2.749 1.657 -10.061 1.00 96.94 90 ASN A CA 1
ATOM 701 C C . ASN A 1 90 ? -2.204 1.112 -11.394 1.00 96.94 90 ASN A C 1
ATOM 703 O O . ASN A 1 90 ? -2.163 -0.101 -11.608 1.00 96.94 90 ASN A O 1
ATOM 707 N N . LEU A 1 91 ? -1.761 1.997 -12.295 1.00 98.06 91 LEU A N 1
ATOM 708 C CA . LEU A 1 91 ? -1.184 1.600 -13.581 1.00 98.06 91 LEU A CA 1
ATOM 709 C C . LEU A 1 91 ? 0.228 1.030 -13.406 1.00 98.06 91 LEU A C 1
ATOM 711 O O . LEU A 1 91 ? 0.568 0.042 -14.059 1.00 98.06 91 LEU A O 1
ATOM 715 N N . ALA A 1 92 ? 1.016 1.583 -12.477 1.00 98.50 92 ALA A N 1
ATOM 716 C CA . ALA A 1 92 ? 2.311 1.021 -12.105 1.00 98.50 92 ALA A CA 1
ATOM 717 C C . ALA A 1 92 ? 2.167 -0.407 -11.549 1.00 98.50 92 ALA A C 1
ATOM 719 O O . ALA A 1 92 ? 2.828 -1.335 -12.020 1.00 98.50 92 ALA A O 1
ATOM 720 N N . GLN A 1 93 ? 1.239 -0.614 -10.609 1.00 97.75 93 GLN A N 1
ATOM 721 C CA . GLN A 1 93 ? 0.953 -1.935 -10.049 1.00 97.75 93 GLN A CA 1
ATOM 722 C C . GLN A 1 93 ? 0.446 -2.919 -11.109 1.00 97.75 93 GLN A C 1
ATOM 724 O O . GLN A 1 93 ? 0.871 -4.074 -11.101 1.00 97.75 93 GLN A O 1
ATOM 729 N N . ARG A 1 94 ? -0.409 -2.484 -12.047 1.00 97.38 94 ARG A N 1
ATOM 730 C CA . ARG A 1 94 ? -0.884 -3.323 -13.163 1.00 97.38 94 ARG A CA 1
ATOM 731 C C . ARG A 1 94 ? 0.282 -3.904 -13.961 1.00 97.38 94 ARG A C 1
ATOM 733 O O . ARG A 1 94 ? 0.309 -5.108 -14.215 1.00 97.38 94 ARG A O 1
ATOM 740 N N . ASP A 1 95 ? 1.232 -3.059 -14.350 1.00 98.38 95 ASP A N 1
ATOM 741 C CA . ASP A 1 95 ? 2.385 -3.477 -15.148 1.00 98.38 95 ASP A CA 1
ATOM 742 C C . ASP A 1 95 ? 3.314 -4.412 -14.353 1.00 98.38 95 ASP A C 1
ATOM 744 O O . ASP A 1 95 ? 3.747 -5.439 -14.877 1.00 98.38 95 ASP A O 1
ATOM 748 N N . LEU A 1 96 ? 3.553 -4.135 -13.067 1.00 98.38 96 LEU A N 1
ATOM 749 C CA . LEU A 1 96 ? 4.367 -4.995 -12.196 1.00 98.38 96 LEU A CA 1
ATOM 750 C C . LEU A 1 96 ? 3.709 -6.358 -11.946 1.00 98.38 96 LEU A C 1
ATOM 752 O O . LEU A 1 96 ? 4.366 -7.395 -12.029 1.00 98.38 96 LEU A O 1
ATOM 756 N N . GLN A 1 97 ? 2.398 -6.388 -11.706 1.00 97.38 97 GLN A N 1
ATOM 757 C CA . GLN A 1 97 ? 1.640 -7.634 -11.562 1.00 97.38 97 GLN A CA 1
ATOM 758 C C . GLN A 1 97 ? 1.666 -8.471 -12.841 1.00 97.38 97 GLN A C 1
ATOM 760 O O . GLN A 1 97 ? 1.645 -9.700 -12.772 1.00 97.38 97 GLN A O 1
ATOM 765 N N . LEU A 1 98 ? 1.717 -7.829 -14.008 1.00 96.88 98 LEU A N 1
ATOM 766 C CA . LEU A 1 98 ? 1.827 -8.527 -15.281 1.00 96.88 98 LEU A CA 1
ATOM 767 C C . LEU A 1 98 ? 3.147 -9.298 -15.387 1.00 96.88 98 LEU A C 1
ATOM 769 O O . LEU A 1 98 ? 3.141 -10.439 -15.845 1.00 96.88 98 LEU A O 1
ATOM 773 N N . ILE A 1 99 ? 4.246 -8.715 -14.900 1.00 97.81 99 ILE A N 1
ATOM 774 C CA . ILE A 1 99 ? 5.550 -9.386 -14.809 1.00 97.81 99 ILE A CA 1
ATOM 775 C C . ILE A 1 99 ? 5.442 -10.615 -13.905 1.00 97.81 99 ILE A C 1
ATOM 777 O O . ILE A 1 99 ? 5.780 -11.716 -14.336 1.00 97.81 99 ILE A O 1
ATOM 781 N N . LEU A 1 100 ? 4.899 -10.447 -12.693 1.00 96.56 100 LEU A N 1
ATOM 782 C CA . LEU A 1 100 ? 4.752 -11.540 -11.722 1.00 96.56 100 LEU A CA 1
ATOM 783 C C . LEU A 1 100 ? 3.870 -12.691 -12.233 1.00 96.56 100 LEU A C 1
ATOM 785 O O . LEU A 1 100 ? 4.073 -13.835 -11.843 1.00 96.56 100 LEU A O 1
ATOM 789 N N . LYS A 1 101 ? 2.876 -12.399 -13.082 1.00 95.94 101 LYS A N 1
ATOM 790 C CA . LYS A 1 101 ? 1.995 -13.414 -13.684 1.00 95.94 101 LYS A CA 1
ATOM 791 C C . LYS A 1 101 ? 2.656 -14.172 -14.833 1.00 95.94 101 LYS A C 1
ATOM 793 O O . LYS A 1 101 ? 2.296 -15.317 -15.081 1.00 95.94 101 LYS A O 1
ATOM 798 N N . ARG A 1 102 ? 3.546 -13.513 -15.580 1.00 92.25 102 ARG A N 1
ATOM 799 C CA . ARG A 1 102 ? 4.118 -14.043 -16.829 1.00 92.25 102 ARG A CA 1
ATOM 800 C C . ARG A 1 102 ? 5.472 -14.716 -16.632 1.00 92.25 102 ARG A C 1
ATOM 802 O O . ARG A 1 102 ? 5.829 -15.568 -17.437 1.00 92.25 102 ARG A O 1
ATOM 809 N N . GLN A 1 103 ? 6.230 -14.324 -15.613 1.00 91.81 103 GLN A N 1
ATOM 810 C CA . GLN A 1 103 ? 7.596 -14.793 -15.405 1.00 91.81 103 GLN A CA 1
ATOM 811 C C . GLN A 1 103 ? 7.703 -15.648 -14.147 1.00 91.81 103 GLN A C 1
ATOM 813 O O . GLN A 1 103 ? 7.193 -15.283 -13.092 1.00 91.81 103 GLN A O 1
ATOM 818 N N . SER A 1 104 ? 8.402 -16.778 -14.262 1.00 91.94 104 SER A N 1
ATOM 819 C CA . SER A 1 104 ? 8.706 -17.651 -13.124 1.00 91.94 104 SER A CA 1
ATOM 820 C C . SER A 1 104 ? 9.743 -17.045 -12.179 1.00 91.94 104 SER A C 1
ATOM 822 O O . SER A 1 104 ? 9.709 -17.335 -10.988 1.00 91.94 104 SER A O 1
ATOM 824 N N . ASP A 1 105 ? 10.639 -16.207 -12.708 1.00 92.50 105 ASP A N 1
ATOM 825 C CA . ASP A 1 105 ? 11.692 -15.527 -11.951 1.00 92.50 105 ASP A CA 1
ATOM 826 C C . ASP A 1 105 ? 11.713 -14.021 -12.279 1.00 92.50 105 ASP A C 1
ATOM 828 O O . ASP A 1 105 ? 12.409 -13.581 -13.200 1.00 92.50 105 ASP A O 1
ATOM 832 N N . PRO A 1 106 ? 10.860 -13.220 -11.615 1.00 96.06 106 PRO A N 1
ATOM 833 C CA . PRO A 1 106 ? 10.808 -11.779 -11.822 1.00 96.06 106 PRO A CA 1
ATOM 834 C C . PRO A 1 106 ? 12.111 -11.084 -11.391 1.00 96.06 106 PRO A C 1
ATOM 836 O O . PRO A 1 106 ? 12.672 -11.417 -10.347 1.00 96.06 106 PRO A O 1
ATOM 839 N N . PRO A 1 107 ? 12.573 -10.057 -12.126 1.00 96.81 107 PRO A N 1
ATOM 840 C CA . PRO A 1 107 ? 13.839 -9.400 -11.826 1.00 96.81 107 PRO A CA 1
ATOM 841 C C . PRO A 1 107 ? 13.781 -8.600 -10.518 1.00 96.81 107 PRO A C 1
ATOM 843 O O . PRO A 1 107 ? 12.732 -8.072 -10.141 1.00 96.81 107 PRO A O 1
ATOM 846 N N . PHE A 1 108 ? 14.943 -8.397 -9.889 1.00 97.94 108 PHE A N 1
ATOM 847 C CA . PHE A 1 108 ? 15.116 -7.592 -8.670 1.00 97.94 108 PHE A CA 1
ATOM 848 C C . PHE A 1 108 ? 14.344 -6.265 -8.695 1.00 97.94 108 PHE A C 1
ATOM 850 O O . PHE A 1 108 ? 13.593 -5.953 -7.769 1.00 97.94 108 PHE A O 1
ATOM 857 N N . LYS A 1 109 ? 14.461 -5.517 -9.802 1.00 97.62 109 LYS A N 1
ATOM 858 C CA . LYS A 1 109 ? 13.805 -4.212 -9.985 1.00 97.62 109 LYS A CA 1
ATOM 859 C C . LYS A 1 109 ? 12.279 -4.267 -9.867 1.00 97.62 109 LYS A C 1
ATOM 861 O O . LYS A 1 109 ? 11.690 -3.286 -9.430 1.00 97.62 109 LYS A O 1
ATOM 866 N N . THR A 1 110 ? 11.646 -5.390 -10.209 1.00 98.38 110 THR A N 1
ATOM 867 C CA . THR A 1 110 ? 10.192 -5.562 -10.064 1.00 98.38 110 THR A CA 1
ATOM 868 C C . THR A 1 110 ? 9.791 -5.582 -8.595 1.00 98.38 110 THR A C 1
ATOM 870 O O . THR A 1 110 ? 8.874 -4.868 -8.198 1.00 98.38 110 THR A O 1
ATOM 873 N N . TYR A 1 111 ? 10.496 -6.357 -7.770 1.00 98.50 111 TYR A N 1
ATOM 874 C CA . TYR A 1 111 ? 10.219 -6.412 -6.335 1.00 98.50 111 TYR A CA 1
ATOM 875 C C . TYR A 1 111 ? 10.613 -5.119 -5.619 1.00 98.50 111 TYR A C 1
ATOM 877 O O . TYR A 1 111 ? 9.872 -4.678 -4.744 1.00 98.50 111 TYR A O 1
ATOM 885 N N . LYS A 1 112 ? 11.725 -4.484 -6.018 1.00 98.56 112 LYS A N 1
ATOM 886 C CA . LYS A 1 112 ? 12.144 -3.186 -5.471 1.00 98.56 112 LYS A CA 1
ATOM 887 C C . LYS A 1 112 ? 11.079 -2.110 -5.705 1.00 98.56 112 LYS A C 1
ATOM 889 O O . LYS A 1 112 ? 10.627 -1.500 -4.745 1.00 98.56 112 LYS A O 1
ATOM 894 N N . LEU A 1 113 ? 10.608 -1.950 -6.944 1.00 98.50 113 LEU A N 1
ATOM 895 C CA . LEU A 1 113 ? 9.594 -0.943 -7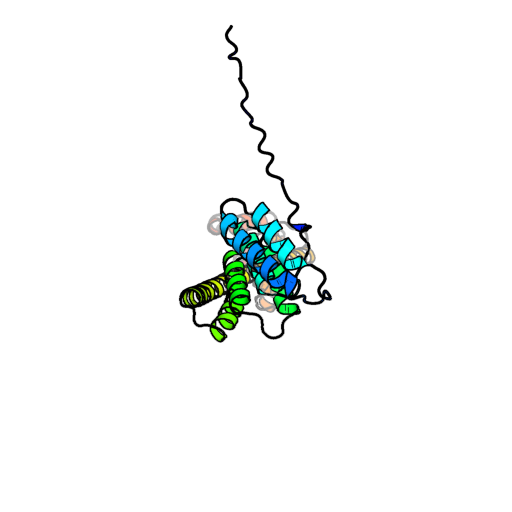.261 1.00 98.50 113 LEU A CA 1
ATOM 896 C C . LEU A 1 113 ? 8.234 -1.247 -6.605 1.00 98.50 113 LEU A C 1
ATOM 898 O O . LEU A 1 113 ? 7.543 -0.334 -6.165 1.00 98.50 113 LEU A O 1
ATOM 902 N N . LEU A 1 114 ? 7.848 -2.525 -6.477 1.00 98.38 114 LEU A N 1
ATOM 903 C CA . LEU A 1 114 ? 6.657 -2.899 -5.701 1.00 98.38 114 LEU A CA 1
ATOM 904 C C . LEU A 1 114 ? 6.779 -2.493 -4.229 1.00 98.38 114 LEU A C 1
ATOM 906 O O . LEU A 1 114 ? 5.809 -1.995 -3.664 1.00 98.38 114 LEU A O 1
ATOM 910 N N . ALA A 1 115 ? 7.947 -2.707 -3.619 1.00 98.50 115 ALA A N 1
ATOM 911 C CA . ALA A 1 115 ? 8.191 -2.324 -2.235 1.00 98.50 115 ALA A CA 1
ATOM 912 C C . ALA A 1 115 ? 8.137 -0.801 -2.046 1.00 98.50 115 ALA A C 1
ATOM 914 O O . ALA A 1 115 ? 7.503 -0.347 -1.098 1.00 98.50 115 ALA A O 1
ATOM 915 N N . GLU A 1 116 ? 8.726 -0.031 -2.967 1.00 98.38 116 GLU A N 1
ATOM 916 C CA . GLU A 1 116 ? 8.658 1.438 -2.988 1.00 98.38 116 GLU A CA 1
ATOM 917 C C . GLU A 1 116 ? 7.201 1.925 -3.065 1.00 98.38 116 GLU A C 1
ATOM 919 O O . GLU A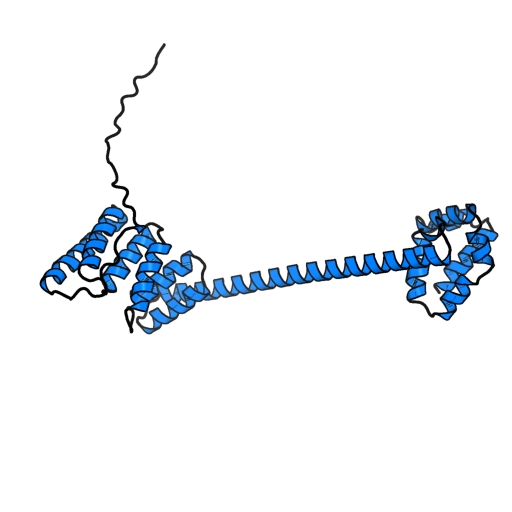 1 116 ? 6.754 2.688 -2.212 1.00 98.38 116 GLU A O 1
ATOM 924 N N . ILE A 1 117 ? 6.417 1.401 -4.013 1.00 98.38 117 ILE A N 1
ATOM 925 C CA . ILE A 1 117 ? 4.997 1.752 -4.161 1.00 98.38 117 ILE A CA 1
ATOM 926 C C . ILE A 1 117 ? 4.190 1.405 -2.900 1.00 98.38 117 ILE A C 1
ATOM 928 O O . ILE A 1 117 ? 3.354 2.186 -2.453 1.00 98.38 117 ILE A O 1
ATOM 932 N N . GLN A 1 118 ? 4.412 0.230 -2.313 1.00 98.44 118 GLN A N 1
ATOM 933 C CA . GLN A 1 118 ? 3.680 -0.210 -1.118 1.00 98.44 118 GLN A CA 1
ATOM 934 C C . GLN A 1 118 ? 4.066 0.580 0.125 1.00 98.44 118 GLN A C 1
ATOM 936 O O . GLN A 1 118 ? 3.231 0.806 1.000 1.00 98.44 118 GLN A O 1
ATOM 941 N N . PHE A 1 119 ? 5.318 1.023 0.199 1.00 98.12 119 PHE A N 1
ATOM 942 C CA . PHE A 1 119 ? 5.760 1.933 1.238 1.00 98.12 119 PHE A CA 1
ATOM 943 C C . PHE A 1 119 ? 5.013 3.270 1.155 1.00 98.12 119 PHE A C 1
ATOM 945 O O . PHE A 1 119 ? 4.496 3.735 2.173 1.00 98.12 119 PHE A O 1
ATOM 952 N N . ASP A 1 120 ? 4.881 3.834 -0.051 1.00 96.75 120 ASP A N 1
ATOM 953 C CA . ASP A 1 120 ? 4.135 5.077 -0.291 1.00 96.75 120 ASP A CA 1
ATOM 954 C C . ASP A 1 120 ? 2.641 4.932 0.048 1.00 96.75 120 ASP A C 1
ATOM 956 O O . ASP A 1 120 ? 2.035 5.842 0.619 1.00 96.75 120 ASP A O 1
ATOM 960 N N . LEU A 1 121 ? 2.054 3.764 -0.234 1.00 96.88 121 LEU A N 1
ATOM 961 C CA . LEU A 1 121 ? 0.672 3.421 0.129 1.00 96.88 121 LEU A CA 1
ATOM 962 C C . LEU A 1 121 ? 0.483 3.077 1.617 1.00 96.88 121 LEU A C 1
ATOM 964 O O . LEU A 1 121 ? -0.648 2.876 2.055 1.00 96.88 121 LEU A O 1
ATOM 968 N N . GLN A 1 122 ? 1.564 3.021 2.403 1.00 97.25 122 GLN A N 1
ATOM 969 C CA . GLN A 1 122 ? 1.563 2.582 3.805 1.00 97.25 122 GLN A CA 1
ATOM 970 C C . GLN A 1 122 ? 1.083 1.129 4.005 1.00 97.25 122 GLN A C 1
ATOM 972 O O . GLN A 1 122 ? 0.653 0.740 5.093 1.00 97.25 122 GLN A O 1
ATOM 977 N N . GLU A 1 123 ? 1.210 0.298 2.972 1.00 97.69 123 GLU A N 1
ATOM 978 C CA . GLU A 1 123 ? 0.969 -1.148 2.993 1.00 97.69 123 GLU A CA 1
ATOM 979 C C . GLU A 1 123 ? 2.237 -1.870 3.474 1.00 97.69 123 GLU A C 1
ATOM 981 O O . GLU A 1 123 ? 2.932 -2.571 2.730 1.00 97.69 123 GLU A O 1
ATOM 986 N N . PHE A 1 124 ? 2.607 -1.628 4.736 1.00 98.38 124 PHE A N 1
ATOM 987 C CA . PHE A 1 124 ? 3.917 -2.024 5.257 1.00 98.38 124 PHE A CA 1
ATOM 988 C C . PHE A 1 124 ? 4.138 -3.542 5.290 1.00 98.38 124 PHE A C 1
ATOM 990 O O . PHE A 1 124 ? 5.274 -3.988 5.158 1.00 98.38 124 PHE A O 1
ATOM 997 N N . ASP A 1 125 ? 3.086 -4.345 5.439 1.00 98.00 125 ASP A N 1
ATOM 998 C CA . ASP A 1 125 ? 3.158 -5.809 5.385 1.00 98.00 125 ASP A CA 1
ATOM 999 C C . ASP A 1 125 ? 3.617 -6.306 4.007 1.00 98.00 125 ASP A C 1
ATOM 1001 O O . ASP A 1 125 ? 4.538 -7.124 3.905 1.00 98.00 125 ASP A O 1
ATOM 1005 N N . GLN A 1 126 ? 3.022 -5.765 2.942 1.00 98.06 126 GLN A N 1
ATOM 1006 C CA . GLN A 1 126 ? 3.377 -6.110 1.573 1.00 98.06 126 GLN A CA 1
ATOM 1007 C C . GLN A 1 126 ? 4.750 -5.546 1.202 1.00 98.06 126 GLN A C 1
ATOM 1009 O O . GLN A 1 126 ? 5.557 -6.258 0.594 1.00 98.06 126 GLN A O 1
ATOM 1014 N N . CYS A 1 127 ? 5.051 -4.319 1.643 1.00 98.56 127 CYS A N 1
ATOM 1015 C CA . CYS A 1 127 ? 6.363 -3.705 1.462 1.00 98.56 127 CYS A CA 1
ATOM 1016 C C . CYS A 1 127 ? 7.471 -4.598 2.044 1.00 98.56 127 CYS A C 1
ATOM 1018 O O . CYS A 1 127 ? 8.421 -4.944 1.342 1.00 98.56 127 CYS A O 1
ATOM 1020 N N . ILE A 1 128 ? 7.313 -5.075 3.288 1.00 98.75 128 ILE A N 1
ATOM 1021 C CA . ILE A 1 128 ? 8.255 -6.006 3.934 1.00 98.75 128 ILE A CA 1
ATOM 1022 C C . ILE A 1 128 ? 8.460 -7.263 3.082 1.00 98.75 128 ILE A C 1
ATOM 1024 O O . ILE A 1 128 ? 9.602 -7.683 2.871 1.00 98.75 128 ILE A O 1
ATOM 1028 N N . LEU A 1 129 ? 7.374 -7.860 2.582 1.00 98.50 129 LEU A N 1
ATOM 1029 C CA . LEU A 1 129 ? 7.436 -9.071 1.768 1.00 98.50 129 LEU A CA 1
ATOM 1030 C C . LEU A 1 129 ? 8.232 -8.847 0.476 1.00 98.50 129 LEU A C 1
ATOM 1032 O O . LEU A 1 129 ? 9.074 -9.674 0.116 1.00 98.50 129 LEU A O 1
ATOM 1036 N N . ASN A 1 130 ? 7.981 -7.743 -0.228 1.00 98.50 130 ASN A N 1
ATOM 1037 C CA . ASN A 1 130 ? 8.659 -7.446 -1.486 1.00 98.50 130 ASN A CA 1
ATOM 1038 C C . ASN A 1 130 ? 10.110 -6.992 -1.277 1.00 98.50 130 ASN A C 1
ATOM 1040 O O . ASN A 1 130 ? 10.976 -7.453 -2.019 1.00 98.50 130 ASN A O 1
ATOM 1044 N N . CYS A 1 131 ? 10.413 -6.244 -0.210 1.00 98.69 131 CYS A N 1
ATOM 1045 C CA . CYS A 1 131 ? 11.788 -5.976 0.225 1.00 98.69 131 CYS A CA 1
ATOM 1046 C C . CYS A 1 131 ? 12.570 -7.279 0.426 1.00 98.69 131 CYS A C 1
ATOM 1048 O O . CYS A 1 131 ? 13.678 -7.429 -0.079 1.00 98.69 131 CYS A O 1
ATOM 1050 N N . GLN A 1 132 ? 11.991 -8.256 1.131 1.00 98.50 132 GLN A N 1
ATOM 1051 C CA . GLN A 1 132 ? 12.639 -9.549 1.362 1.00 98.50 132 GLN A CA 1
ATOM 1052 C C . GLN A 1 132 ? 12.844 -10.349 0.073 1.00 98.50 132 GLN A C 1
ATOM 1054 O O . GLN A 1 132 ? 13.871 -11.009 -0.067 1.00 98.50 132 GLN A O 1
ATOM 1059 N N . LYS A 1 133 ? 11.886 -10.320 -0.862 1.00 98.06 133 LYS A N 1
ATOM 1060 C CA . LYS A 1 133 ? 12.036 -10.980 -2.170 1.00 98.06 133 LYS A CA 1
ATOM 1061 C C . LYS A 1 133 ? 13.149 -10.338 -2.994 1.00 98.06 133 LYS A C 1
ATOM 1063 O O . LYS A 1 133 ? 13.999 -11.058 -3.498 1.00 98.06 133 LYS A O 1
ATOM 1068 N N . ALA A 1 134 ? 13.189 -9.010 -3.066 1.00 98.19 134 ALA A N 1
ATOM 1069 C CA . ALA A 1 134 ? 14.256 -8.279 -3.742 1.00 98.19 134 ALA A CA 1
ATOM 1070 C C . ALA A 1 134 ? 15.631 -8.549 -3.101 1.00 98.19 134 ALA A C 1
ATOM 1072 O O . ALA A 1 134 ? 16.559 -8.933 -3.803 1.00 98.19 134 ALA A O 1
ATOM 1073 N N . LEU A 1 135 ? 15.754 -8.470 -1.772 1.00 98.25 135 LEU A N 1
ATOM 1074 C CA . LEU A 1 135 ? 17.025 -8.702 -1.064 1.00 98.25 135 LEU A CA 1
ATOM 1075 C C . LEU A 1 135 ? 17.558 -10.142 -1.164 1.00 98.25 135 LEU A C 1
ATOM 1077 O O . LEU A 1 135 ? 18.725 -10.381 -0.861 1.00 98.25 135 LEU A O 1
ATOM 1081 N N . LYS A 1 136 ? 16.726 -11.110 -1.575 1.00 97.94 136 LYS A N 1
ATOM 1082 C CA . LYS A 1 136 ? 17.185 -12.466 -1.924 1.00 97.94 136 LYS A CA 1
ATOM 1083 C C . LYS A 1 136 ? 17.878 -12.525 -3.286 1.00 97.94 136 LYS A C 1
ATOM 1085 O O . LYS A 1 136 ? 18.649 -13.453 -3.504 1.00 97.94 136 LYS A O 1
ATOM 1090 N N . LEU A 1 137 ? 17.574 -11.589 -4.185 1.00 97.44 137 LEU A N 1
ATOM 1091 C CA . LEU A 1 137 ? 18.114 -11.540 -5.544 1.00 97.44 137 LEU A CA 1
ATOM 1092 C C . LEU A 1 137 ? 19.378 -10.684 -5.608 1.00 97.44 137 LEU A C 1
ATOM 1094 O O . LEU A 1 137 ? 20.399 -11.130 -6.122 1.00 97.44 137 LEU A O 1
ATOM 1098 N N . GLU A 1 138 ? 19.322 -9.469 -5.064 1.00 97.81 138 GLU A N 1
ATOM 1099 C CA . GLU A 1 138 ? 20.449 -8.536 -5.060 1.00 97.81 138 GLU A CA 1
ATOM 1100 C C . GLU A 1 138 ? 20.560 -7.833 -3.705 1.00 97.81 138 GLU A C 1
ATOM 1102 O O . GLU A 1 138 ? 19.568 -7.554 -3.029 1.00 97.81 138 GLU A O 1
ATOM 1107 N N . ASN A 1 139 ? 21.794 -7.542 -3.300 1.00 96.88 139 ASN A N 1
ATOM 1108 C CA . ASN A 1 139 ? 22.065 -6.798 -2.080 1.00 96.88 139 ASN A CA 1
ATOM 1109 C C . ASN A 1 139 ? 21.899 -5.291 -2.333 1.00 96.88 139 ASN A C 1
ATOM 1111 O O . ASN A 1 139 ? 22.600 -4.738 -3.175 1.00 96.88 139 ASN A O 1
ATOM 1115 N N . ASP A 1 140 ? 21.027 -4.629 -1.573 1.00 98.12 140 ASP A N 1
ATOM 1116 C CA . ASP A 1 140 ? 20.726 -3.199 -1.716 1.00 98.12 140 ASP A CA 1
ATOM 1117 C C . ASP A 1 140 ? 20.540 -2.573 -0.323 1.00 98.12 140 ASP A C 1
ATOM 1119 O O . ASP A 1 140 ? 19.692 -3.010 0.461 1.00 98.12 140 ASP A O 1
ATOM 1123 N N . ASP A 1 141 ? 21.393 -1.610 0.032 1.00 98.00 141 ASP A N 1
ATOM 1124 C CA . ASP A 1 141 ? 21.409 -1.042 1.384 1.00 98.00 141 ASP A CA 1
ATOM 1125 C C . ASP A 1 141 ? 20.227 -0.096 1.641 1.00 98.00 141 ASP A C 1
ATOM 1127 O O . ASP A 1 141 ? 19.670 -0.123 2.742 1.00 98.00 141 ASP A O 1
ATOM 1131 N N . ASP A 1 142 ? 19.771 0.645 0.628 1.00 97.50 142 ASP A N 1
ATOM 1132 C CA . ASP A 1 142 ? 18.582 1.502 0.727 1.00 97.50 142 ASP A CA 1
ATOM 1133 C C . ASP A 1 142 ? 17.337 0.653 1.016 1.00 97.50 142 ASP A C 1
ATOM 1135 O O . ASP A 1 142 ? 16.529 0.959 1.897 1.00 97.50 142 ASP A O 1
ATOM 1139 N N . LEU A 1 143 ? 17.226 -0.494 0.347 1.00 97.94 143 LEU A N 1
ATOM 1140 C CA . LEU A 1 143 ? 16.127 -1.426 0.545 1.00 97.94 143 LEU A CA 1
ATOM 1141 C C . LEU A 1 143 ? 16.166 -2.098 1.927 1.00 97.94 143 LEU A C 1
ATOM 1143 O O . LEU A 1 143 ? 15.118 -2.354 2.523 1.00 97.94 143 LEU A O 1
ATOM 1147 N N . LYS A 1 144 ? 17.354 -2.349 2.498 1.00 98.56 144 LYS A N 1
ATOM 1148 C CA . LYS A 1 144 ? 17.468 -2.811 3.896 1.00 98.56 144 LYS A CA 1
ATOM 1149 C C . LYS A 1 144 ? 16.997 -1.754 4.888 1.00 98.56 144 LYS A C 1
ATOM 1151 O O . LYS A 1 144 ? 16.408 -2.114 5.911 1.00 98.56 144 LYS A O 1
ATOM 1156 N N . VAL A 1 145 ? 17.278 -0.478 4.623 1.00 98.56 145 VAL A N 1
ATOM 1157 C CA . VAL A 1 145 ? 16.780 0.633 5.444 1.00 98.56 145 VAL A CA 1
ATOM 1158 C C . VAL A 1 145 ? 15.254 0.677 5.368 1.00 98.56 145 VAL A C 1
ATOM 1160 O O . VAL A 1 145 ? 14.603 0.619 6.413 1.00 98.56 145 VAL A O 1
ATOM 1163 N N . MET A 1 146 ? 14.687 0.635 4.159 1.00 98.44 146 MET A N 1
ATOM 1164 C CA . MET A 1 146 ? 13.236 0.584 3.941 1.00 98.44 146 MET A CA 1
ATOM 1165 C C . MET A 1 146 ? 12.581 -0.618 4.630 1.00 98.44 146 MET A C 1
ATOM 1167 O O . MET A 1 146 ? 11.533 -0.475 5.261 1.00 98.44 146 MET A O 1
ATOM 1171 N N . LEU A 1 147 ? 13.196 -1.804 4.569 1.00 98.62 147 LEU A N 1
ATOM 1172 C CA . LEU A 1 147 ? 12.701 -3.002 5.250 1.00 98.62 147 LEU A CA 1
ATOM 1173 C C . LEU A 1 147 ? 12.589 -2.783 6.764 1.00 98.62 147 LEU A C 1
ATOM 1175 O O . LEU A 1 147 ? 11.550 -3.083 7.354 1.00 98.62 147 LEU A O 1
ATOM 1179 N N . LYS A 1 148 ? 13.641 -2.249 7.394 1.00 98.56 148 LYS A N 1
ATOM 1180 C CA . LYS A 1 148 ? 13.644 -1.967 8.838 1.00 98.56 148 LYS A CA 1
ATOM 1181 C C . LYS A 1 148 ? 12.598 -0.918 9.202 1.00 98.56 148 LYS A C 1
ATOM 1183 O O . LYS A 1 148 ? 11.871 -1.096 10.178 1.00 98.56 148 LYS A O 1
ATOM 1188 N N . GLU A 1 149 ? 12.497 0.151 8.417 1.00 98.44 149 GLU A N 1
ATOM 1189 C CA . GLU A 1 149 ? 11.501 1.198 8.644 1.00 98.44 149 GLU A CA 1
ATOM 1190 C C . GLU A 1 149 ? 10.073 0.647 8.535 1.00 98.44 149 GLU A C 1
ATOM 1192 O O . GLU A 1 149 ? 9.247 0.870 9.424 1.00 98.44 149 GLU A O 1
ATOM 1197 N N . SER A 1 150 ? 9.804 -0.148 7.500 1.00 98.50 150 SER A N 1
ATOM 1198 C CA . SER A 1 150 ? 8.500 -0.778 7.274 1.00 98.50 150 SER A CA 1
ATOM 1199 C C . SER A 1 150 ? 8.120 -1.720 8.413 1.00 98.50 150 SER A C 1
ATOM 1201 O O . SER A 1 150 ? 6.980 -1.702 8.866 1.00 98.50 150 SER A O 1
ATOM 1203 N N . GLN A 1 151 ? 9.072 -2.490 8.952 1.00 98.44 151 GLN A N 1
ATOM 1204 C CA . GLN A 1 151 ? 8.839 -3.352 10.118 1.00 98.44 151 GLN A CA 1
ATOM 1205 C C . GLN A 1 151 ? 8.401 -2.559 11.352 1.00 98.44 151 GLN A C 1
ATOM 1207 O O . GLN A 1 151 ? 7.452 -2.955 12.033 1.00 98.44 151 GLN A O 1
ATOM 1212 N N . VAL A 1 152 ? 9.055 -1.429 11.635 1.00 98.31 152 VAL A N 1
ATOM 1213 C CA . VAL A 1 152 ? 8.684 -0.562 12.763 1.00 98.31 152 VAL A CA 1
ATOM 1214 C C . VAL A 1 152 ? 7.295 0.041 12.546 1.00 98.31 152 VAL A C 1
ATOM 1216 O O . VAL A 1 152 ? 6.456 -0.007 13.451 1.00 98.31 152 VAL A O 1
ATOM 1219 N N . LYS A 1 153 ? 7.016 0.564 11.346 1.00 98.12 153 LYS A N 1
ATOM 1220 C CA . LYS A 1 153 ? 5.711 1.157 11.020 1.00 98.12 153 LYS A CA 1
ATOM 1221 C C . LYS A 1 153 ? 4.579 0.132 11.080 1.00 98.12 153 LYS A C 1
ATOM 1223 O O . LYS A 1 153 ? 3.560 0.407 11.711 1.00 98.12 153 LYS A O 1
ATOM 1228 N N . PHE A 1 154 ? 4.792 -1.074 10.556 1.00 97.94 154 PHE A N 1
ATOM 1229 C CA . PHE A 1 154 ? 3.834 -2.177 10.637 1.00 97.94 154 PHE A CA 1
ATOM 1230 C C . PHE A 1 154 ? 3.512 -2.569 12.087 1.00 97.94 154 PHE A C 1
ATOM 1232 O O . PHE A 1 154 ? 2.347 -2.735 12.455 1.00 97.94 154 PHE A O 1
ATOM 1239 N N . GLN A 1 155 ? 4.527 -2.674 12.953 1.00 97.31 155 GLN A N 1
ATOM 1240 C CA . GLN A 1 155 ? 4.313 -2.961 14.376 1.00 97.31 155 GLN A CA 1
ATOM 1241 C C . GLN A 1 155 ? 3.518 -1.855 15.076 1.00 97.31 155 GLN A C 1
ATOM 1243 O O . GLN A 1 155 ? 2.650 -2.145 15.903 1.00 97.31 155 GLN A O 1
ATOM 1248 N N . ASN A 1 156 ? 3.799 -0.592 14.757 1.00 96.69 156 ASN A N 1
ATOM 1249 C CA . ASN A 1 156 ? 3.069 0.540 15.317 1.00 96.69 156 ASN A CA 1
ATOM 1250 C C . ASN A 1 156 ? 1.609 0.554 14.849 1.00 96.69 156 ASN A C 1
ATOM 1252 O O . ASN A 1 156 ? 0.720 0.738 15.678 1.00 96.69 156 ASN A O 1
ATOM 1256 N N . GLN A 1 157 ? 1.349 0.279 13.568 1.00 95.12 157 GLN A N 1
ATOM 1257 C CA . GLN A 1 157 ? -0.003 0.167 13.018 1.00 95.12 157 GLN A CA 1
ATOM 1258 C C . GLN A 1 157 ? -0.807 -0.930 13.726 1.00 95.12 157 GLN A C 1
ATOM 1260 O O . GLN A 1 157 ? -1.909 -0.666 14.204 1.00 95.12 157 GLN A O 1
ATOM 1265 N N . GLN A 1 158 ? -0.221 -2.118 13.913 1.00 94.69 158 GLN A N 1
ATOM 1266 C CA . GLN A 1 158 ? -0.869 -3.206 14.653 1.00 94.69 158 GLN A CA 1
ATOM 1267 C C . GLN A 1 158 ? -1.150 -2.851 16.118 1.00 94.69 158 GLN A C 1
ATOM 1269 O O . GLN A 1 158 ? -2.211 -3.182 16.642 1.00 94.69 158 GLN A O 1
ATOM 1274 N N . LYS A 1 159 ? -0.217 -2.179 16.807 1.00 96.19 159 LYS A N 1
ATOM 1275 C CA . LYS A 1 159 ? -0.430 -1.738 18.197 1.00 96.19 159 LYS A CA 1
ATOM 1276 C C . LYS A 1 159 ? -1.565 -0.722 18.294 1.00 96.19 159 LYS A C 1
ATOM 1278 O O . LYS A 1 159 ? -2.385 -0.819 19.202 1.00 96.19 159 LYS A O 1
ATOM 1283 N N . THR A 1 160 ? -1.609 0.242 17.379 1.00 95.31 160 THR A N 1
ATOM 1284 C CA . THR A 1 160 ? -2.674 1.249 17.323 1.00 95.31 160 THR A CA 1
ATOM 1285 C C . THR A 1 160 ? -4.024 0.600 17.042 1.00 95.31 160 THR A C 1
ATOM 1287 O O . THR A 1 160 ? -4.990 0.892 17.742 1.00 95.31 160 THR A O 1
ATOM 1290 N N . GLN A 1 161 ? -4.079 -0.334 16.090 1.00 93.69 161 GLN A N 1
ATOM 1291 C CA . GLN A 1 161 ? -5.295 -1.072 15.765 1.00 93.69 161 GLN A CA 1
ATOM 1292 C C . GLN A 1 161 ? -5.811 -1.883 16.961 1.00 93.69 161 GLN A C 1
ATOM 1294 O O . GLN A 1 161 ? -6.975 -1.743 17.324 1.00 93.69 161 GLN A O 1
ATOM 1299 N N . LYS A 1 162 ? -4.942 -2.642 17.641 1.00 96.19 162 LYS A N 1
ATOM 1300 C CA . LYS A 1 162 ? -5.318 -3.405 18.845 1.00 96.19 162 LYS A CA 1
ATOM 1301 C C . LYS A 1 162 ? -5.883 -2.511 19.945 1.00 96.19 162 LYS A C 1
ATOM 1303 O O . LYS A 1 162 ? -6.945 -2.802 20.479 1.00 96.19 162 LYS A O 1
ATOM 1308 N N . LYS A 1 163 ? -5.226 -1.382 20.233 1.00 96.56 163 LYS A N 1
ATOM 1309 C CA . LYS A 1 163 ? -5.725 -0.411 21.224 1.00 96.56 163 LYS A CA 1
ATOM 1310 C C . LYS A 1 163 ? -7.101 0.139 20.852 1.00 96.56 163 LYS A C 1
ATOM 1312 O O . LYS A 1 163 ? -7.945 0.316 21.725 1.00 96.56 163 LYS A O 1
ATOM 1317 N N . PHE A 1 164 ? -7.330 0.425 19.573 1.00 95.69 164 PHE A N 1
ATOM 1318 C CA . PHE A 1 164 ? -8.623 0.908 19.094 1.00 95.69 164 PHE A CA 1
ATOM 1319 C C . PHE A 1 164 ? -9.718 -0.166 19.212 1.00 95.69 164 PHE A C 1
ATOM 1321 O O . PHE A 1 164 ? -10.831 0.131 19.646 1.00 95.69 164 PHE A O 1
ATOM 1328 N N . GLU A 1 165 ? -9.405 -1.419 18.883 1.00 95.62 165 GLU A N 1
ATOM 1329 C CA . GLU A 1 165 ? -10.316 -2.560 19.037 1.00 95.62 165 GLU A CA 1
ATOM 1330 C C . GLU A 1 165 ? -10.660 -2.826 20.512 1.00 95.62 165 GLU A C 1
ATOM 1332 O O . GLU A 1 165 ? -11.836 -2.976 20.846 1.00 95.62 165 GLU A O 1
ATOM 1337 N N . GLU A 1 166 ? -9.668 -2.793 21.406 1.00 95.81 166 GLU A N 1
ATOM 1338 C CA . GLU A 1 166 ? -9.852 -2.912 22.860 1.00 95.81 166 GLU A CA 1
ATOM 1339 C C . GLU A 1 166 ? -10.760 -1.802 23.412 1.00 95.81 166 GLU A C 1
ATOM 1341 O O . GLU A 1 166 ? -11.679 -2.071 24.187 1.00 95.81 166 GLU A O 1
ATOM 1346 N N . GLN A 1 167 ? -10.562 -0.553 22.974 1.00 95.50 167 GLN A N 1
ATOM 1347 C CA . GLN A 1 167 ? -11.415 0.571 23.372 1.00 95.50 167 GLN A CA 1
ATOM 1348 C C . GLN A 1 167 ? -12.860 0.398 22.898 1.00 95.50 167 GLN A C 1
ATOM 1350 O O . GLN A 1 167 ? -13.790 0.636 23.672 1.00 95.50 167 GLN A O 1
ATOM 1355 N N . GLN A 1 168 ? -13.070 -0.034 21.653 1.00 95.44 168 GLN A N 1
ATOM 1356 C CA . GLN A 1 168 ? -14.414 -0.300 21.138 1.00 95.44 168 GLN A CA 1
ATOM 1357 C C . GLN A 1 168 ? -15.100 -1.450 21.879 1.00 95.44 168 GLN A C 1
ATOM 1359 O O . GLN A 1 168 ? -16.303 -1.379 22.141 1.00 95.44 168 GLN A O 1
ATOM 1364 N N . LEU A 1 169 ? -14.356 -2.502 22.227 1.00 96.19 169 LEU A N 1
ATOM 1365 C CA . LEU A 1 169 ? -14.888 -3.612 23.009 1.00 96.19 169 LEU A CA 1
ATOM 1366 C C . LEU A 1 169 ? -15.316 -3.138 24.401 1.00 96.19 169 LEU A C 1
ATOM 1368 O O . LEU A 1 169 ? -16.461 -3.362 24.787 1.00 96.19 169 LEU A O 1
ATOM 1372 N N . HIS A 1 170 ? -14.454 -2.392 25.095 1.00 95.44 170 HIS A N 1
ATOM 1373 C CA . HIS A 1 170 ? -14.760 -1.844 26.414 1.00 95.44 170 HIS A CA 1
ATOM 1374 C C . HIS A 1 170 ? -15.984 -0.911 26.392 1.00 95.44 170 HIS A C 1
ATOM 1376 O O . HIS A 1 170 ? -16.839 -0.966 27.275 1.00 95.44 170 HIS A O 1
ATOM 1382 N N . GLN A 1 171 ? -16.130 -0.081 25.354 1.00 93.94 171 GLN A N 1
ATOM 1383 C CA . GLN A 1 171 ? -17.319 0.760 25.180 1.00 93.94 171 GLN A CA 1
ATOM 1384 C C . GLN A 1 171 ? -18.595 -0.069 24.985 1.00 93.94 171 GLN A C 1
ATOM 1386 O O . GLN A 1 171 ? -19.612 0.227 25.615 1.00 93.94 171 GLN A O 1
ATOM 1391 N N . LYS A 1 172 ? -18.543 -1.126 24.164 1.00 95.38 172 LYS A N 1
ATOM 1392 C CA . LYS A 1 172 ? -19.675 -2.042 23.957 1.00 95.38 172 LYS A CA 1
ATOM 1393 C C . LYS A 1 172 ? -20.052 -2.786 25.237 1.00 95.38 172 LYS A C 1
ATOM 1395 O O . LYS A 1 172 ? -21.237 -2.955 25.506 1.00 95.38 172 LYS A O 1
ATOM 1400 N N . GLU A 1 173 ? -19.076 -3.221 26.027 1.00 94.50 173 GLU A N 1
ATOM 1401 C CA . GLU A 1 173 ? -19.314 -3.876 27.319 1.00 94.50 173 GLU A CA 1
ATOM 1402 C C . GLU A 1 173 ? -19.961 -2.922 28.324 1.00 94.50 173 GLU A C 1
ATOM 1404 O O . GLU A 1 173 ? -20.999 -3.253 28.895 1.00 94.50 173 GLU A O 1
ATOM 1409 N N . ASN A 1 174 ? -19.434 -1.701 28.455 1.00 93.75 174 ASN A N 1
ATOM 1410 C CA . ASN A 1 174 ? -20.018 -0.671 29.315 1.00 93.75 174 ASN A CA 1
ATOM 1411 C C . ASN A 1 174 ? -21.451 -0.312 28.894 1.00 93.75 174 ASN A C 1
ATOM 1413 O O . ASN A 1 174 ? -22.303 -0.052 29.744 1.00 93.75 174 ASN A O 1
ATOM 1417 N N . GLN A 1 175 ? -21.733 -0.284 27.589 1.00 93.62 175 GLN A N 1
ATOM 1418 C CA . GLN A 1 175 ? -23.081 -0.051 27.082 1.00 93.62 175 GLN A CA 1
ATOM 1419 C C . GLN A 1 175 ? -24.019 -1.209 27.441 1.00 93.62 175 GLN A C 1
ATOM 1421 O O . GLN A 1 175 ? -25.082 -0.962 28.008 1.00 93.62 175 GLN A O 1
ATOM 1426 N N . LYS A 1 176 ? -23.602 -2.459 27.211 1.00 94.06 176 LYS A N 1
ATOM 1427 C CA . LYS A 1 176 ? -24.372 -3.647 27.613 1.00 94.06 176 LYS A CA 1
ATOM 1428 C C . LYS A 1 176 ? -24.630 -3.688 29.117 1.00 94.06 176 LYS A C 1
ATOM 1430 O O . LYS A 1 176 ? -25.716 -4.068 29.542 1.00 94.06 176 LYS A O 1
ATOM 1435 N N . GLU A 1 177 ? -23.658 -3.293 29.937 1.00 90.50 177 GLU A N 1
ATOM 1436 C CA . GLU A 1 177 ? -23.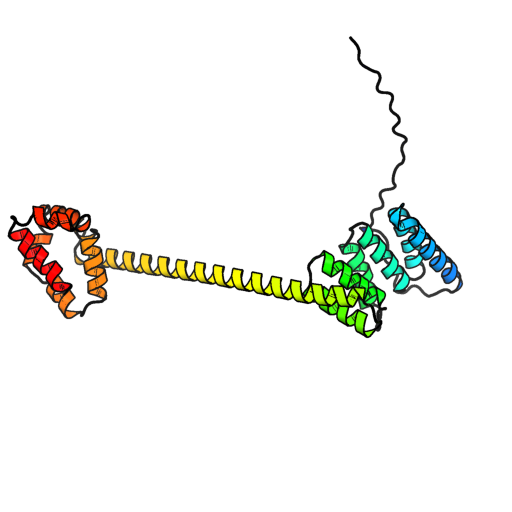831 -3.233 31.389 1.00 90.50 177 GLU A CA 1
ATOM 1437 C C . GLU A 1 177 ? -24.846 -2.155 31.791 1.00 90.50 177 GLU A C 1
ATOM 1439 O O . GLU A 1 177 ? -25.704 -2.405 32.638 1.00 90.50 177 GLU A O 1
ATOM 1444 N N . LYS A 1 178 ? -24.798 -0.972 31.164 1.00 87.31 178 LYS A N 1
ATOM 1445 C CA . LYS A 1 178 ? -25.792 0.092 31.378 1.00 87.31 178 LYS A CA 1
ATOM 1446 C C . LYS A 1 178 ? -27.193 -0.340 30.951 1.00 87.31 178 LYS A C 1
ATOM 1448 O O . LYS A 1 178 ? -28.138 -0.105 31.698 1.00 87.31 178 LYS A O 1
ATOM 1453 N N . GLU A 1 179 ? -27.323 -0.992 29.800 1.00 91.38 179 GLU A N 1
ATOM 1454 C CA . GLU A 1 179 ? -28.591 -1.539 29.306 1.00 91.38 179 GLU A CA 1
ATOM 1455 C C . GLU A 1 179 ? -29.134 -2.606 30.261 1.00 91.38 179 GLU A C 1
ATOM 1457 O O . GLU A 1 179 ? -30.283 -2.514 30.682 1.00 91.38 179 GLU A O 1
ATOM 1462 N N . LYS A 1 180 ? -28.289 -3.543 30.713 1.00 88.00 180 LYS A N 1
ATOM 1463 C CA . LYS A 1 180 ? -28.670 -4.561 31.703 1.00 88.00 180 LYS A CA 1
ATOM 1464 C C . LYS A 1 180 ? -29.111 -3.937 33.029 1.00 88.00 180 LYS A C 1
ATOM 1466 O O . LYS A 1 180 ? -30.123 -4.351 33.582 1.00 88.00 180 LYS A O 1
ATOM 1471 N N . LYS A 1 181 ? -28.393 -2.926 33.536 1.00 77.69 181 LYS A N 1
ATOM 1472 C CA . LYS A 1 181 ? -28.787 -2.186 34.751 1.00 77.69 181 LYS A CA 1
ATOM 1473 C C . LYS A 1 181 ? -30.109 -1.444 34.562 1.00 77.69 181 LYS A C 1
ATOM 1475 O O . LYS A 1 181 ? -30.945 -1.469 35.457 1.00 77.69 181 LYS A O 1
ATOM 1480 N N . SER A 1 182 ? -30.314 -0.811 33.407 1.00 79.94 182 SER A N 1
ATOM 1481 C CA . SER 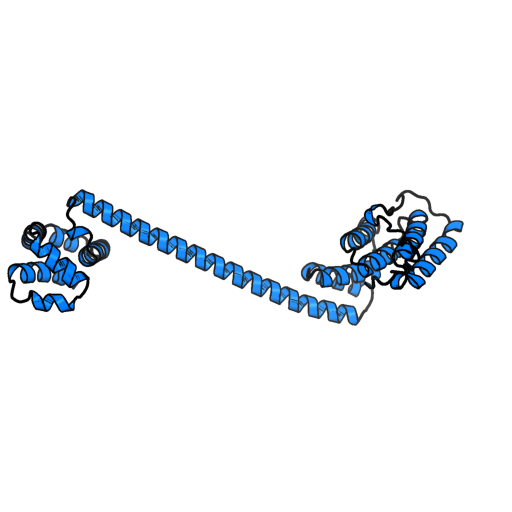A 1 182 ? -31.578 -0.143 33.087 1.00 79.94 182 SER A CA 1
ATOM 1482 C C . SER A 1 182 ? -32.734 -1.133 32.992 1.00 79.94 182 SER A C 1
ATOM 1484 O O . SER A 1 182 ? -33.821 -0.827 33.465 1.00 79.94 182 SER A O 1
ATOM 1486 N N . GLN A 1 183 ? -32.505 -2.308 32.405 1.00 81.12 183 GLN A N 1
ATOM 1487 C CA . GLN A 1 183 ? -33.517 -3.350 32.290 1.00 81.12 183 GLN A CA 1
ATOM 1488 C C . GLN A 1 183 ? -33.889 -3.912 33.663 1.00 81.12 183 GLN A C 1
ATOM 1490 O O . GLN A 1 183 ? -35.066 -3.942 33.987 1.00 81.12 183 GLN A O 1
ATOM 1495 N N . ILE A 1 184 ? -32.901 -4.217 34.513 1.00 77.25 184 ILE A N 1
ATOM 1496 C CA . ILE A 1 184 ? -33.142 -4.625 35.907 1.00 77.25 184 ILE A CA 1
ATOM 1497 C C . ILE A 1 184 ? -33.938 -3.553 36.664 1.00 77.25 184 ILE A C 1
ATOM 1499 O O . ILE A 1 184 ? -34.898 -3.880 37.354 1.00 77.25 184 ILE A O 1
ATOM 1503 N N . ASN A 1 185 ? -33.577 -2.273 36.526 1.00 70.19 185 ASN A N 1
ATOM 1504 C CA . ASN A 1 185 ? -34.318 -1.186 37.171 1.00 70.19 185 ASN A CA 1
ATOM 1505 C C . ASN A 1 185 ? -35.773 -1.108 36.679 1.00 70.19 185 ASN A C 1
ATOM 1507 O O . ASN A 1 185 ? -36.673 -0.915 37.493 1.00 70.19 185 ASN A O 1
ATOM 1511 N N . ASN A 1 186 ? -36.015 -1.270 35.375 1.00 78.94 186 ASN A N 1
ATOM 1512 C CA . ASN A 1 186 ? -37.369 -1.290 34.818 1.00 78.94 186 ASN A CA 1
ATOM 1513 C C . ASN A 1 186 ? -38.168 -2.504 35.323 1.00 78.94 186 ASN A C 1
ATOM 1515 O O . ASN A 1 186 ? -39.298 -2.335 35.770 1.00 78.94 186 ASN A O 1
ATOM 1519 N N . ASP A 1 187 ? -37.567 -3.698 35.346 1.00 77.56 187 ASP A N 1
ATOM 1520 C CA . ASP A 1 187 ? -38.213 -4.917 35.849 1.00 77.56 187 ASP A CA 1
ATOM 1521 C C . ASP A 1 187 ? -38.612 -4.769 37.330 1.00 77.56 187 ASP A C 1
ATOM 1523 O O . ASP A 1 187 ? -39.691 -5.197 37.742 1.00 77.56 187 ASP A O 1
ATOM 1527 N N . ILE A 1 188 ? -37.763 -4.127 38.141 1.00 69.00 188 ILE A N 1
ATOM 1528 C CA . ILE A 1 188 ? -38.048 -3.851 39.556 1.00 69.00 188 ILE A CA 1
ATOM 1529 C C . ILE A 1 188 ? -39.198 -2.852 39.699 1.00 69.00 188 ILE A C 1
ATOM 1531 O O . ILE A 1 188 ? -40.097 -3.069 40.512 1.00 69.00 188 ILE A O 1
ATOM 1535 N N . GLN A 1 189 ? -39.215 -1.787 38.896 1.00 67.12 189 GLN A N 1
ATOM 1536 C CA . GLN A 1 189 ? -40.327 -0.830 38.860 1.00 67.12 189 GLN A CA 1
ATOM 1537 C C . GLN A 1 189 ? -41.655 -1.515 38.507 1.00 67.12 189 GLN A C 1
ATOM 1539 O O . GLN A 1 189 ? -42.657 -1.296 39.191 1.00 67.12 189 GLN A O 1
ATOM 1544 N N . ASP A 1 190 ? -41.655 -2.395 37.505 1.00 73.81 190 ASP A N 1
ATOM 1545 C CA . ASP A 1 190 ? -42.843 -3.147 37.094 1.00 73.81 190 ASP A CA 1
ATOM 1546 C C . ASP A 1 190 ? -43.315 -4.122 38.186 1.00 73.81 190 ASP A C 1
ATOM 1548 O O . ASP A 1 190 ? -44.513 -4.206 38.470 1.00 73.81 190 ASP A O 1
ATOM 1552 N N . GLN A 1 191 ? -42.397 -4.824 38.863 1.00 69.38 191 GLN A N 1
ATOM 1553 C CA . GLN A 1 191 ? -42.736 -5.693 40.000 1.00 69.38 191 GLN A CA 1
ATOM 1554 C C . GLN A 1 191 ? -43.371 -4.914 41.154 1.00 69.38 191 GLN A C 1
ATOM 1556 O O . GLN A 1 191 ? -44.381 -5.350 41.714 1.00 69.38 191 GLN A O 1
ATOM 1561 N N . ILE A 1 192 ? -42.806 -3.754 41.498 1.00 63.34 192 ILE A N 1
ATOM 1562 C CA . ILE A 1 192 ? -43.337 -2.889 42.553 1.00 63.34 192 ILE A CA 1
ATOM 1563 C C . ILE A 1 192 ? -44.739 -2.397 42.177 1.00 63.34 192 ILE A C 1
ATOM 1565 O O . ILE A 1 192 ? -45.664 -2.524 42.984 1.00 63.34 192 ILE A O 1
ATOM 1569 N N . LYS A 1 193 ? -44.922 -1.909 40.942 1.00 65.75 193 LYS A N 1
ATOM 1570 C CA . LYS A 1 193 ? -46.224 -1.465 40.426 1.00 65.75 193 LYS A CA 1
ATOM 1571 C C . LYS A 1 193 ? -47.272 -2.580 40.495 1.00 65.75 193 LYS A C 1
ATOM 1573 O O . LYS A 1 193 ? -48.386 -2.338 40.954 1.00 65.75 193 LYS A O 1
ATOM 1578 N N . ASN A 1 194 ? -46.915 -3.798 40.087 1.00 67.12 194 ASN A N 1
ATOM 1579 C CA . ASN A 1 194 ? -47.829 -4.942 40.094 1.00 67.12 194 ASN A CA 1
ATOM 1580 C C . ASN A 1 194 ? -48.225 -5.388 41.510 1.00 67.12 194 ASN A C 1
ATOM 1582 O O . ASN A 1 194 ? -49.368 -5.786 41.721 1.00 67.12 194 ASN A O 1
ATOM 1586 N N . LYS A 1 195 ? -47.302 -5.338 42.480 1.00 63.50 195 LYS A N 1
ATOM 1587 C CA . LYS A 1 195 ? -47.548 -5.835 43.844 1.00 63.50 195 LYS A CA 1
ATOM 1588 C C . LYS A 1 195 ? -48.230 -4.810 44.753 1.00 63.50 195 LYS A C 1
ATOM 1590 O O . LYS A 1 195 ? -49.024 -5.203 45.604 1.00 63.50 195 LYS A O 1
ATOM 1595 N N . TYR A 1 196 ? -47.927 -3.523 44.586 1.00 59.12 196 TYR A N 1
ATOM 1596 C CA . TYR A 1 196 ? -48.349 -2.471 45.518 1.00 59.12 196 TYR A CA 1
ATOM 1597 C C . TYR A 1 196 ? -49.219 -1.368 44.886 1.00 59.12 196 TYR A C 1
ATOM 1599 O O . TYR A 1 196 ? -49.686 -0.480 45.601 1.00 59.12 196 TYR A O 1
ATOM 1607 N N . GLY A 1 197 ? -49.482 -1.428 43.575 1.00 61.47 197 GLY A N 1
ATOM 1608 C CA . GLY A 1 197 ? -50.326 -0.470 42.855 1.00 61.47 197 GLY A CA 1
ATOM 1609 C C . GLY A 1 197 ? -49.631 0.854 42.507 1.00 61.47 197 GLY A C 1
ATOM 1610 O O . GLY A 1 197 ? -48.442 1.058 42.752 1.00 61.47 197 GLY A O 1
ATOM 1611 N N . GLU A 1 198 ? -50.380 1.782 41.904 1.00 58.50 198 GLU A N 1
ATOM 1612 C CA . GLU A 1 198 ? -49.879 3.101 41.491 1.00 58.50 198 GLU A CA 1
ATOM 1613 C C . GLU A 1 198 ? -49.858 4.090 42.671 1.00 58.50 198 GLU A C 1
ATOM 1615 O O . GLU A 1 198 ? -50.721 4.955 42.795 1.00 58.50 198 GLU A O 1
ATOM 1620 N N . ASN A 1 199 ? -48.862 3.972 43.556 1.00 60.31 199 ASN A N 1
ATOM 1621 C CA . ASN A 1 199 ? -48.581 4.982 44.584 1.00 60.31 199 ASN A CA 1
ATOM 1622 C C . ASN A 1 199 ? -47.227 5.677 44.297 1.00 60.31 199 ASN A C 1
ATOM 1624 O O . ASN A 1 199 ? -46.201 4.996 44.207 1.00 60.31 199 ASN A O 1
ATOM 1628 N N . PRO A 1 200 ? -47.181 7.024 44.185 1.00 60.50 200 PRO A N 1
ATOM 1629 C CA . PRO A 1 200 ? -45.961 7.787 43.891 1.00 60.50 200 PRO A CA 1
ATOM 1630 C C . PRO A 1 200 ? -44.786 7.540 44.850 1.00 60.50 200 PRO A C 1
ATOM 1632 O O . PRO A 1 200 ? -43.634 7.757 44.474 1.00 60.50 200 PRO A O 1
ATOM 1635 N N . ILE A 1 201 ? -45.061 7.086 46.079 1.00 59.16 201 ILE A N 1
ATOM 1636 C CA . ILE A 1 201 ? -44.054 6.806 47.116 1.00 59.16 201 ILE A CA 1
ATOM 1637 C C . ILE A 1 201 ? -43.070 5.716 46.667 1.00 59.16 201 ILE A C 1
ATOM 1639 O O . ILE A 1 201 ? -41.868 5.803 46.940 1.00 59.16 201 ILE A O 1
ATOM 1643 N N . TYR A 1 202 ? -43.556 4.731 45.912 1.00 61.03 202 TYR A N 1
ATOM 1644 C CA . TYR A 1 202 ? -42.776 3.585 45.451 1.00 61.03 202 TYR A CA 1
ATOM 1645 C C . TYR A 1 202 ? -41.754 3.913 44.352 1.00 61.03 202 TYR A C 1
ATOM 1647 O O . TYR A 1 202 ? -40.803 3.161 44.141 1.00 61.03 202 TYR A O 1
ATOM 1655 N N . ASN A 1 203 ? -41.902 5.067 43.695 1.00 58.72 203 ASN A N 1
ATOM 1656 C CA . ASN A 1 203 ? -40.973 5.554 42.673 1.00 58.72 203 ASN A CA 1
ATOM 1657 C C . ASN A 1 203 ? -39.913 6.523 43.246 1.00 58.72 203 ASN A C 1
ATOM 1659 O O . ASN A 1 203 ? -39.210 7.213 42.508 1.00 58.72 203 ASN A O 1
ATOM 1663 N N . THR A 1 204 ? -39.800 6.634 44.574 1.00 65.31 204 THR A N 1
ATOM 1664 C CA . THR A 1 204 ? -38.770 7.475 45.199 1.00 65.31 204 THR A CA 1
ATOM 1665 C C . THR A 1 204 ? -37.408 6.766 45.216 1.00 65.31 204 THR A C 1
ATOM 1667 O O . THR A 1 204 ? -37.359 5.548 45.403 1.00 65.31 204 THR A O 1
ATOM 1670 N N . PRO A 1 205 ? -36.276 7.497 45.095 1.00 60.22 205 PRO A N 1
ATOM 1671 C CA . PRO A 1 205 ? -34.936 6.901 45.141 1.00 60.22 205 PRO A CA 1
ATOM 1672 C C . PRO A 1 205 ? -34.664 6.062 46.399 1.00 60.22 205 PRO A C 1
ATOM 1674 O O . PRO A 1 205 ? -33.936 5.076 46.327 1.00 60.22 205 PRO A O 1
ATOM 1677 N N . LEU A 1 206 ? -35.268 6.415 47.542 1.00 64.62 206 LEU A N 1
ATOM 1678 C CA . LEU A 1 206 ? -35.143 5.644 48.781 1.00 64.62 206 LEU A CA 1
ATOM 1679 C C . LEU A 1 206 ? -35.818 4.272 48.669 1.00 64.62 206 LEU A C 1
ATOM 1681 O O . LEU A 1 206 ? -35.190 3.267 48.990 1.00 64.62 206 LEU A O 1
ATOM 1685 N N . PHE A 1 207 ? -37.066 4.218 48.195 1.00 64.06 207 PHE A N 1
ATOM 1686 C CA . PHE A 1 207 ? -37.790 2.954 48.040 1.00 64.06 207 PHE A CA 1
ATOM 1687 C C . PHE A 1 207 ? -37.235 2.103 46.890 1.00 64.06 207 PHE A C 1
ATOM 1689 O O . PHE A 1 207 ? -37.115 0.892 47.036 1.00 64.06 207 PHE A O 1
ATOM 1696 N N . GLN A 1 208 ? -36.791 2.721 45.795 1.00 62.09 208 GLN A N 1
ATOM 1697 C CA . GLN A 1 208 ? -36.056 2.035 44.727 1.00 62.09 208 GLN A CA 1
ATOM 1698 C C . GLN A 1 208 ? -34.784 1.360 45.254 1.00 62.09 208 GLN A C 1
ATOM 1700 O O . GLN A 1 208 ? -34.566 0.173 45.024 1.00 62.09 208 GLN A O 1
ATOM 1705 N N . ASN A 1 209 ? -33.973 2.085 46.031 1.00 63.44 209 ASN A N 1
ATOM 1706 C CA . ASN A 1 209 ? -32.777 1.518 46.653 1.00 63.44 209 ASN A CA 1
ATOM 1707 C C . ASN A 1 209 ? -33.121 0.444 47.700 1.00 63.44 209 ASN A C 1
ATOM 1709 O O . ASN A 1 209 ? -32.389 -0.539 47.803 1.00 63.44 209 ASN A O 1
ATOM 1713 N N . LEU A 1 210 ? -34.236 0.580 48.429 1.00 64.56 210 LEU A N 1
ATOM 1714 C CA . LEU A 1 210 ? -34.751 -0.449 49.340 1.00 64.56 210 LEU A CA 1
ATOM 1715 C C . LEU A 1 210 ? -35.067 -1.748 48.611 1.00 64.56 210 LEU A C 1
ATOM 1717 O O . LEU A 1 210 ? -34.541 -2.782 49.003 1.00 64.56 210 LEU A O 1
ATOM 1721 N N . PHE A 1 211 ? -35.843 -1.711 47.529 1.00 59.53 211 PHE A N 1
ATOM 1722 C CA . PHE A 1 211 ? -36.192 -2.918 46.775 1.00 59.53 211 PHE A CA 1
ATOM 1723 C C . PHE A 1 211 ? -35.002 -3.505 45.999 1.00 59.53 211 PHE A C 1
ATOM 1725 O O . PHE A 1 211 ? -34.823 -4.721 45.986 1.00 59.53 211 PHE A O 1
ATOM 1732 N N . ASN A 1 212 ? -34.127 -2.666 45.436 1.00 57.84 212 ASN A N 1
ATOM 1733 C CA . ASN A 1 212 ? -32.884 -3.112 44.793 1.00 57.84 212 ASN A CA 1
ATOM 1734 C C . ASN A 1 212 ? -31.949 -3.827 45.779 1.00 57.84 212 ASN A C 1
ATOM 1736 O O . ASN A 1 212 ? -31.304 -4.816 45.428 1.00 57.84 212 ASN A O 1
ATOM 1740 N N . THR A 1 213 ? -31.876 -3.335 47.017 1.00 57.91 213 THR A N 1
ATOM 1741 C CA . THR A 1 213 ? -31.105 -3.992 48.077 1.00 57.91 213 THR A CA 1
ATOM 1742 C C . THR A 1 213 ? -31.847 -5.216 48.600 1.00 57.91 213 THR A C 1
ATOM 1744 O O . THR A 1 213 ? -31.199 -6.224 48.826 1.00 57.91 213 THR A O 1
ATOM 1747 N N . ALA A 1 214 ? -33.182 -5.189 48.699 1.00 52.66 214 ALA A N 1
ATOM 1748 C CA . ALA A 1 214 ? -34.009 -6.320 49.121 1.00 52.66 214 ALA A CA 1
ATOM 1749 C C . ALA A 1 214 ? -33.900 -7.528 48.171 1.00 52.66 214 ALA A C 1
ATOM 1751 O O . ALA A 1 214 ? -33.832 -8.661 48.631 1.00 52.66 214 ALA A O 1
ATOM 1752 N N . ASN A 1 215 ? -33.783 -7.294 46.858 1.00 51.34 215 ASN A N 1
ATOM 1753 C CA . ASN A 1 215 ? -33.484 -8.339 45.867 1.00 51.34 215 ASN A CA 1
ATOM 1754 C C . ASN A 1 215 ? -32.068 -8.933 46.005 1.00 51.34 215 ASN A C 1
ATOM 1756 O O . ASN A 1 215 ? -31.792 -9.994 45.454 1.00 51.34 215 ASN A O 1
ATOM 1760 N N . ASN A 1 216 ? -31.180 -8.257 46.739 1.00 53.59 216 ASN A N 1
ATOM 1761 C CA . ASN A 1 216 ? -29.861 -8.751 47.138 1.00 53.59 216 ASN A CA 1
ATOM 1762 C C . ASN A 1 216 ? -29.786 -9.067 48.653 1.00 53.59 216 ASN A C 1
ATOM 1764 O O . ASN A 1 216 ? -28.707 -9.387 49.152 1.00 53.59 216 ASN A O 1
ATOM 1768 N N . MET A 1 217 ? -30.900 -8.958 49.392 1.00 52.59 217 MET A N 1
ATOM 1769 C CA . MET A 1 217 ? -31.027 -9.333 50.803 1.00 52.59 217 MET A CA 1
ATOM 1770 C C . MET A 1 217 ? -31.537 -10.764 50.915 1.00 52.59 217 MET A C 1
ATOM 1772 O O . MET A 1 217 ? -32.103 -11.330 49.983 1.00 52.59 217 MET A O 1
ATOM 1776 N N . ASP A 1 218 ? -31.368 -11.333 52.105 1.00 55.84 218 ASP A N 1
ATOM 1777 C CA . ASP A 1 218 ? -32.027 -12.575 52.476 1.00 55.84 218 ASP A CA 1
ATOM 1778 C C . ASP A 1 218 ? -33.554 -12.452 52.309 1.00 55.84 218 ASP A C 1
ATOM 1780 O O . ASP A 1 218 ? -34.185 -11.521 52.823 1.00 55.84 218 ASP A O 1
ATOM 1784 N N . SER A 1 219 ? -34.134 -13.409 51.586 1.00 56.56 219 SER A N 1
ATOM 1785 C CA . SER A 1 219 ? -35.557 -13.499 51.241 1.00 56.56 219 SER A CA 1
ATOM 1786 C C . SER A 1 219 ? -36.507 -13.313 52.433 1.00 56.56 219 SER A C 1
ATOM 1788 O O . SER A 1 219 ? -37.554 -12.686 52.278 1.00 56.56 219 SER A O 1
ATOM 1790 N N . GLN A 1 220 ? -36.119 -13.767 53.631 1.00 60.69 220 GLN A N 1
ATOM 1791 C CA . GLN A 1 220 ? -36.925 -13.614 54.848 1.00 60.69 220 GLN A CA 1
ATOM 1792 C C . GLN A 1 220 ? -37.035 -12.155 55.310 1.00 60.69 220 GLN A C 1
ATOM 1794 O O . GLN A 1 220 ? -38.125 -11.702 55.649 1.00 60.69 220 GLN A O 1
ATOM 1799 N N . LYS A 1 221 ? -35.947 -11.376 55.254 1.00 64.38 221 LYS A N 1
ATOM 1800 C CA . LYS A 1 221 ? -35.961 -9.960 55.669 1.00 64.38 221 LYS A CA 1
ATOM 1801 C C . LYS A 1 221 ? -36.799 -9.093 54.725 1.00 64.38 221 LYS A C 1
ATOM 1803 O O . LYS A 1 221 ? -37.470 -8.158 55.162 1.00 64.38 221 LYS A O 1
ATOM 1808 N N . ALA A 1 222 ? -36.772 -9.405 53.428 1.00 61.06 222 ALA A N 1
ATOM 1809 C CA . ALA A 1 222 ? -37.604 -8.731 52.433 1.00 61.06 222 ALA A CA 1
ATOM 1810 C C . ALA A 1 222 ? -39.102 -9.024 52.647 1.00 61.06 222 ALA A C 1
ATOM 1812 O O . ALA A 1 222 ? -39.943 -8.135 52.484 1.00 61.06 222 ALA A O 1
ATOM 1813 N N . GLU A 1 223 ? -39.436 -10.253 53.047 1.00 61.12 223 GLU A N 1
ATOM 1814 C CA . GLU A 1 223 ? -40.802 -10.654 53.382 1.00 61.12 223 GLU A CA 1
ATOM 1815 C C . GLU A 1 223 ? -41.297 -9.997 54.683 1.00 61.12 223 GLU A C 1
ATOM 1817 O O . GLU A 1 223 ? -42.391 -9.432 54.695 1.00 61.12 223 GLU A O 1
ATOM 1822 N N . GLU A 1 224 ? -40.471 -9.959 55.733 1.00 67.00 224 GLU A N 1
ATOM 1823 C CA . GLU A 1 224 ? -40.778 -9.282 57.004 1.00 67.00 224 GLU A CA 1
ATOM 1824 C C . GLU A 1 224 ? -41.044 -7.781 56.824 1.00 67.00 224 GLU A C 1
ATOM 1826 O O . GLU A 1 224 ? -42.002 -7.244 57.383 1.00 67.00 224 GLU A O 1
ATOM 1831 N N . LEU A 1 225 ? -40.239 -7.099 56.004 1.00 66.00 225 LEU A N 1
ATOM 1832 C CA . LEU A 1 225 ? -40.466 -5.697 55.641 1.00 66.00 225 LEU A CA 1
ATOM 1833 C C . LEU A 1 225 ? -41.801 -5.500 54.919 1.00 66.00 225 LEU A C 1
ATOM 1835 O O . LEU A 1 225 ? -42.545 -4.572 55.236 1.00 66.00 225 LEU A O 1
ATOM 1839 N N . GLY A 1 226 ? -42.099 -6.365 53.945 1.00 65.12 226 GLY A N 1
ATOM 1840 C CA . GLY A 1 226 ? -43.319 -6.291 53.142 1.00 65.12 226 GLY A CA 1
ATOM 1841 C C . GLY A 1 226 ? -44.595 -6.623 53.918 1.00 65.12 226 GLY A C 1
ATOM 1842 O O . GLY A 1 226 ? -45.674 -6.201 53.507 1.00 65.12 226 GLY A O 1
ATOM 1843 N N . GLN A 1 227 ? -44.481 -7.353 55.029 1.00 69.12 227 GLN A N 1
ATOM 1844 C CA . GLN A 1 227 ? -45.594 -7.697 55.918 1.00 69.12 227 GLN A CA 1
ATOM 1845 C C . GLN A 1 227 ? -45.685 -6.783 57.149 1.00 69.12 227 GLN A C 1
ATOM 1847 O O . GLN A 1 227 ? -46.604 -6.934 57.953 1.00 69.12 227 GLN A O 1
ATOM 1852 N N . ASN A 1 228 ? -44.766 -5.824 57.310 1.00 76.75 228 ASN A N 1
ATOM 1853 C CA . ASN A 1 228 ? -44.725 -4.968 58.488 1.00 76.75 228 ASN A CA 1
ATOM 1854 C C . ASN A 1 228 ? -45.947 -4.021 58.525 1.00 76.75 228 ASN A C 1
ATOM 1856 O O . ASN A 1 228 ? -46.042 -3.103 57.703 1.00 76.75 228 ASN A O 1
ATOM 1860 N N . PRO A 1 229 ? -46.863 -4.170 59.502 1.00 73.44 229 PRO A N 1
ATOM 1861 C CA . PRO A 1 229 ? -48.104 -3.397 59.539 1.00 73.44 229 PRO A CA 1
ATOM 1862 C C . PRO A 1 229 ? -47.875 -1.895 59.731 1.00 73.44 229 PRO A C 1
ATOM 1864 O O . PRO A 1 229 ? -48.645 -1.085 59.222 1.00 73.44 229 PRO A O 1
ATOM 1867 N N . LEU A 1 230 ? -46.808 -1.507 60.444 1.00 77.19 230 LEU A N 1
ATOM 1868 C CA . LEU A 1 230 ? -46.453 -0.098 60.640 1.00 77.19 230 LEU A CA 1
ATOM 1869 C C . LEU A 1 230 ? -46.033 0.540 59.318 1.00 77.19 230 LEU A C 1
ATOM 1871 O O . LEU A 1 230 ? -46.437 1.662 59.026 1.00 77.19 230 LEU A O 1
ATOM 1875 N N . LEU A 1 231 ? -45.258 -0.185 58.511 1.00 73.44 231 LEU A N 1
ATOM 1876 C CA . LEU A 1 231 ? -44.851 0.277 57.188 1.00 73.44 231 LEU A CA 1
ATOM 1877 C C . LEU A 1 231 ? -46.025 0.332 56.222 1.00 73.44 231 LEU A C 1
ATOM 1879 O O . LEU A 1 231 ? -46.174 1.325 55.523 1.00 73.44 231 LEU A O 1
ATOM 1883 N N . MET A 1 232 ? -46.891 -0.679 56.224 1.00 73.12 232 MET A N 1
ATOM 1884 C CA . MET A 1 232 ? -48.078 -0.698 55.367 1.00 73.12 232 MET A CA 1
ATOM 1885 C C . MET A 1 232 ? -49.046 0.444 55.698 1.00 73.12 232 MET A C 1
ATOM 1887 O O . MET A 1 232 ? -49.562 1.093 54.792 1.00 73.12 232 MET A O 1
ATOM 1891 N N . ASN A 1 233 ? -49.245 0.749 56.982 1.00 79.44 233 ASN A N 1
ATOM 1892 C CA . ASN A 1 233 ? -50.064 1.889 57.395 1.00 79.44 233 ASN A CA 1
ATOM 1893 C C . ASN A 1 233 ? -49.423 3.223 56.999 1.00 79.44 233 ASN A C 1
ATOM 1895 O O . ASN A 1 233 ? -50.110 4.092 56.472 1.00 79.44 233 ASN A O 1
ATOM 1899 N N . ALA A 1 234 ? -48.109 3.364 57.188 1.00 76.81 234 ALA A N 1
ATOM 1900 C CA . ALA A 1 234 ? -47.378 4.564 56.793 1.00 76.81 234 ALA A CA 1
ATOM 1901 C C . ALA A 1 234 ? -47.359 4.766 55.265 1.00 76.81 234 ALA A C 1
ATOM 1903 O O . ALA A 1 234 ? -47.476 5.886 54.788 1.00 76.81 234 ALA A O 1
ATOM 1904 N N . LEU A 1 235 ? -47.281 3.695 54.472 1.00 71.62 235 LEU A N 1
ATOM 1905 C CA . LEU A 1 235 ? -47.352 3.751 53.004 1.00 71.62 235 LEU A CA 1
ATOM 1906 C C . LEU A 1 235 ? -48.720 4.209 52.478 1.00 71.62 235 LEU A C 1
ATOM 1908 O O . LEU A 1 235 ? -48.803 4.765 51.381 1.00 71.62 235 LEU A O 1
ATOM 1912 N N . ASN A 1 236 ? -49.778 3.994 53.262 1.00 73.88 236 ASN A N 1
ATOM 1913 C CA . ASN A 1 236 ? -51.122 4.480 52.965 1.00 73.88 236 ASN A CA 1
ATOM 1914 C C . ASN A 1 236 ? -51.336 5.949 53.378 1.00 73.88 236 ASN A C 1
ATOM 1916 O O . ASN A 1 236 ? -52.368 6.518 53.024 1.00 73.88 236 ASN A O 1
ATOM 1920 N N . ASP A 1 237 ? -50.382 6.574 54.080 1.00 79.56 237 ASP A N 1
ATOM 1921 C CA . ASP A 1 237 ? -50.410 7.996 54.427 1.00 79.56 237 ASP A CA 1
ATOM 1922 C C . ASP A 1 237 ? -49.700 8.857 53.351 1.00 79.56 237 ASP A C 1
ATOM 1924 O O . ASP A 1 237 ? -48.481 8.761 53.155 1.00 79.56 237 ASP A O 1
ATOM 1928 N N . PRO A 1 238 ? -50.426 9.756 52.656 1.00 73.62 238 PRO A N 1
ATOM 1929 C CA . PRO A 1 238 ? -49.836 10.674 51.685 1.00 73.62 238 PRO A CA 1
ATOM 1930 C C . PRO A 1 238 ? -48.785 11.630 52.277 1.00 73.62 238 PRO A C 1
ATOM 1932 O O . PRO A 1 238 ? -47.902 12.087 51.541 1.00 73.62 238 PRO A O 1
ATOM 1935 N N . GLU A 1 239 ? -48.865 11.974 53.570 1.00 81.19 239 GLU A N 1
ATOM 1936 C CA . GLU A 1 239 ? -47.859 12.819 54.223 1.00 81.19 239 GLU A CA 1
ATOM 1937 C C . GLU A 1 239 ? -46.545 12.081 54.448 1.00 81.19 239 GLU A C 1
ATOM 1939 O O . GLU A 1 239 ? -45.482 12.632 54.139 1.00 81.19 239 GLU A O 1
ATOM 1944 N N . PHE A 1 240 ? -46.601 10.839 54.933 1.00 81.56 240 PHE A N 1
ATOM 1945 C CA . PHE A 1 240 ? -45.429 9.980 55.072 1.00 81.56 240 PHE A CA 1
ATOM 1946 C C . PHE A 1 240 ? -44.632 9.903 53.765 1.00 81.56 240 PHE A C 1
ATOM 1948 O O . PHE A 1 240 ? -43.412 10.074 53.759 1.00 81.56 240 PHE A O 1
ATOM 1955 N N . GLY A 1 241 ? -45.333 9.768 52.638 1.00 72.81 241 GLY A N 1
ATOM 1956 C CA . GLY A 1 241 ? -44.738 9.780 51.308 1.00 72.81 241 GLY A CA 1
ATOM 1957 C C . GLY A 1 241 ? -43.920 11.021 50.969 1.00 72.81 241 GLY A C 1
ATOM 1958 O O . GLY A 1 241 ? -42.804 10.917 50.455 1.00 72.81 241 GLY A O 1
ATOM 1959 N N . LYS A 1 242 ? -44.453 12.208 51.280 1.00 79.69 242 LYS A N 1
ATOM 1960 C CA . LYS A 1 242 ? -43.756 13.486 51.059 1.00 79.69 242 LYS A CA 1
ATOM 1961 C C . LYS A 1 242 ? -42.519 13.601 51.946 1.00 79.69 242 LYS A C 1
ATOM 1963 O O . LYS A 1 242 ? -41.459 13.977 51.449 1.00 79.69 242 LYS A O 1
ATOM 1968 N N . LYS A 1 243 ? -42.651 13.232 53.226 1.00 84.94 243 LYS A N 1
ATOM 1969 C CA . LYS A 1 243 ? -41.557 13.251 54.209 1.00 84.94 243 LYS A CA 1
ATOM 1970 C C . LYS A 1 243 ? -40.430 12.313 53.768 1.00 84.94 243 LYS A C 1
ATOM 1972 O O . LYS A 1 243 ? -39.277 12.727 53.693 1.00 84.94 243 LYS A O 1
ATOM 1977 N N . ILE A 1 244 ? -40.763 11.088 53.354 1.00 78.44 244 ILE A N 1
ATOM 1978 C CA . ILE A 1 244 ? -39.795 10.132 52.802 1.00 78.44 244 ILE A CA 1
ATOM 1979 C C . ILE A 1 244 ? -39.125 10.667 51.534 1.00 78.44 244 ILE A C 1
ATOM 1981 O O . ILE A 1 244 ? -37.907 10.567 51.412 1.00 78.44 244 ILE A O 1
ATOM 1985 N N . ALA A 1 245 ? -39.879 11.243 50.596 1.00 73.88 245 ALA A N 1
ATOM 1986 C CA . ALA A 1 245 ? -39.303 11.783 49.367 1.00 73.88 245 ALA A CA 1
ATOM 1987 C C . ALA A 1 245 ? -38.322 12.942 49.633 1.00 73.88 245 ALA A C 1
ATOM 1989 O O . ALA A 1 245 ? -37.338 13.084 48.903 1.00 73.88 245 ALA A O 1
ATOM 1990 N N . GLU A 1 246 ? -38.564 13.752 50.670 1.00 80.38 246 GLU A N 1
ATOM 1991 C CA . GLU A 1 246 ? -37.640 14.803 51.110 1.00 80.38 246 GLU A CA 1
ATOM 1992 C C . GLU A 1 246 ? -36.364 14.200 51.720 1.00 80.38 246 GLU A C 1
ATOM 1994 O O . GLU A 1 246 ? -35.264 14.548 51.290 1.00 80.38 246 GLU A O 1
ATOM 1999 N N . VAL A 1 247 ? -36.496 13.222 52.625 1.00 80.50 247 VAL A N 1
ATOM 2000 C CA . VAL A 1 247 ? -35.350 12.514 53.231 1.00 80.50 247 VAL A CA 1
ATOM 2001 C C . VAL A 1 247 ? -34.535 11.724 52.200 1.00 80.50 247 VAL A C 1
ATOM 2003 O O . VAL A 1 247 ? -33.314 11.639 52.303 1.00 80.50 247 VAL A O 1
ATOM 2006 N N . ALA A 1 248 ? -35.186 11.177 51.172 1.00 70.38 248 ALA A N 1
ATOM 2007 C CA . ALA A 1 248 ? -34.533 10.465 50.076 1.00 70.38 248 ALA A CA 1
ATOM 2008 C C . ALA A 1 248 ? -33.607 11.370 49.250 1.00 70.38 248 ALA A C 1
ATOM 2010 O O . ALA A 1 248 ? -32.592 10.909 48.732 1.00 70.38 248 ALA A O 1
ATOM 2011 N N . LYS A 1 249 ? -33.978 12.648 49.094 1.00 74.50 249 LYS A N 1
ATOM 2012 C CA . LYS A 1 249 ? -33.181 13.651 48.375 1.00 74.50 249 LYS A CA 1
ATOM 2013 C C . LYS A 1 249 ? -32.099 14.261 49.263 1.00 74.50 249 LYS A C 1
ATOM 2015 O O . LYS A 1 249 ? -31.008 14.532 48.772 1.00 74.50 249 LYS A O 1
ATOM 2020 N N . ASP A 1 250 ? -32.398 14.465 50.544 1.00 79.06 250 ASP A N 1
ATOM 2021 C CA . ASP A 1 250 ? -31.462 14.971 51.545 1.00 79.06 250 ASP A CA 1
ATOM 2022 C C . ASP A 1 250 ? -31.599 14.183 52.860 1.00 79.06 250 ASP A C 1
ATOM 2024 O O . ASP A 1 250 ? -32.514 14.448 53.647 1.00 79.06 250 ASP A O 1
ATOM 2028 N N . PRO A 1 251 ? -30.667 13.259 53.164 1.00 76.88 251 PRO A N 1
ATOM 2029 C CA . PRO A 1 251 ? -30.705 12.468 54.392 1.00 76.88 251 PRO A CA 1
ATOM 2030 C C . PRO A 1 251 ? -30.749 13.304 55.679 1.00 76.88 251 PRO A C 1
ATOM 2032 O O . PRO A 1 251 ? -31.245 12.834 56.704 1.00 76.88 251 PRO A O 1
ATOM 2035 N N . LYS A 1 252 ? -30.264 14.556 55.654 1.00 82.81 252 LYS A N 1
ATOM 2036 C CA . LYS A 1 252 ? -30.306 15.457 56.819 1.00 82.81 252 LYS A CA 1
ATOM 2037 C C . LYS A 1 252 ? -31.715 15.972 57.112 1.00 82.81 252 LYS A C 1
ATOM 2039 O O . LYS A 1 252 ? -31.987 16.361 58.248 1.00 82.81 252 LYS A O 1
ATOM 2044 N N . ALA A 1 253 ? -32.625 15.930 56.137 1.00 84.88 253 ALA A N 1
ATOM 204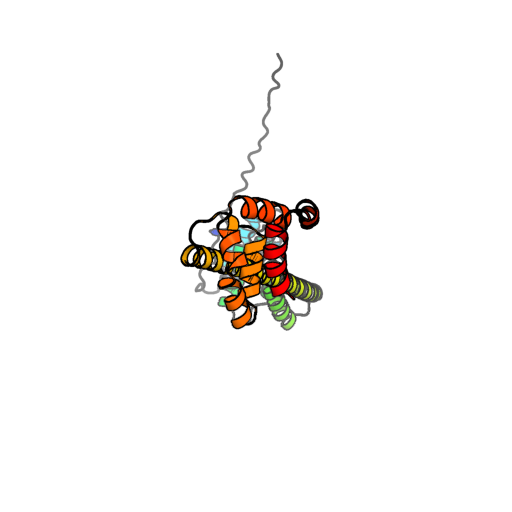5 C CA . ALA A 1 253 ? -34.016 16.327 56.324 1.00 84.88 253 ALA A CA 1
ATOM 2046 C C . ALA A 1 253 ? -34.761 15.422 57.319 1.00 84.88 253 ALA A C 1
ATOM 2048 O O . ALA A 1 253 ? -35.739 15.870 57.909 1.00 84.88 253 ALA A O 1
ATOM 2049 N N . ALA A 1 254 ? -34.266 14.206 57.594 1.00 80.88 254 ALA A N 1
ATOM 2050 C CA . ALA A 1 254 ? -34.863 13.308 58.586 1.00 80.88 254 ALA A CA 1
ATOM 2051 C C . ALA A 1 254 ? -34.979 13.964 59.972 1.00 80.88 254 ALA A C 1
ATOM 2053 O O . ALA A 1 254 ? -35.968 13.762 60.674 1.00 80.88 254 ALA A O 1
ATOM 2054 N N . ALA A 1 255 ? -34.014 14.816 60.339 1.00 85.25 255 ALA A N 1
ATOM 2055 C CA . ALA A 1 255 ? -34.026 15.539 61.609 1.00 85.25 255 ALA A CA 1
ATOM 2056 C C . ALA A 1 255 ? -35.224 16.496 61.746 1.00 85.25 255 ALA A C 1
ATOM 2058 O O . ALA A 1 255 ? -35.689 16.730 62.860 1.00 85.25 255 ALA A O 1
ATOM 2059 N N . LYS A 1 256 ? -35.765 17.014 60.632 1.00 90.44 256 LYS A N 1
ATOM 2060 C CA . LYS A 1 256 ? -36.950 17.890 60.637 1.00 90.44 256 LYS A CA 1
ATOM 2061 C C . LYS A 1 256 ? -38.207 17.158 61.107 1.00 90.44 256 LYS A C 1
ATOM 2063 O O . LYS A 1 256 ? -39.105 17.786 61.656 1.00 90.44 256 LYS A O 1
ATOM 2068 N N . TYR A 1 257 ? -38.255 15.840 60.916 1.00 88.75 257 TYR A N 1
ATOM 2069 C CA . TYR A 1 257 ? -39.390 14.991 61.276 1.00 88.75 257 TYR A CA 1
ATOM 2070 C C . TYR A 1 257 ? -39.152 14.193 62.561 1.00 88.75 257 TYR A C 1
ATOM 2072 O O . TYR A 1 257 ? -39.953 13.333 62.904 1.00 88.75 257 TYR A O 1
ATOM 2080 N N . ALA A 1 258 ? -38.088 14.490 63.314 1.00 84.56 258 ALA A N 1
ATOM 2081 C CA . ALA A 1 258 ? -37.800 13.811 64.578 1.00 84.56 258 ALA A CA 1
ATOM 2082 C C . ALA A 1 258 ? -38.928 13.965 65.621 1.00 84.56 258 ALA A C 1
ATOM 2084 O O . ALA A 1 258 ? -39.064 13.126 66.508 1.00 84.56 258 ALA A O 1
ATOM 2085 N N . GLY A 1 259 ? -39.735 15.027 65.505 1.00 86.56 259 GLY A N 1
ATOM 2086 C CA . GLY A 1 259 ? -40.916 15.269 66.337 1.00 86.56 259 GLY A CA 1
ATOM 2087 C C . GLY A 1 259 ? -42.183 14.530 65.893 1.00 86.56 259 GLY A C 1
ATOM 2088 O O . GLY A 1 259 ? -43.188 14.644 66.584 1.00 86.56 259 GLY A O 1
ATOM 2089 N N . ASP A 1 260 ? -42.151 13.797 64.776 1.00 88.75 260 ASP A N 1
ATOM 2090 C CA . ASP A 1 260 ? -43.255 12.975 64.272 1.00 88.75 260 ASP A CA 1
ATOM 2091 C C . ASP A 1 260 ? -43.011 11.498 64.653 1.00 88.75 260 ASP A C 1
ATOM 2093 O O . ASP A 1 260 ? -42.184 10.814 64.034 1.00 88.75 260 ASP A O 1
ATOM 2097 N N . PRO A 1 261 ? -43.693 10.978 65.693 1.00 85.00 261 PRO A N 1
ATOM 2098 C CA . PRO A 1 261 ? -43.434 9.638 66.205 1.00 85.00 261 PRO A CA 1
ATOM 2099 C C . PRO A 1 261 ? -43.845 8.533 65.229 1.00 85.00 261 PRO A C 1
ATOM 2101 O O . PRO A 1 261 ? -43.266 7.447 65.274 1.00 85.00 261 PRO A O 1
ATOM 2104 N N . GLU A 1 262 ? -44.845 8.775 64.380 1.00 84.81 262 GLU A N 1
ATOM 2105 C CA . GLU A 1 262 ? -45.320 7.795 63.399 1.00 84.81 262 GLU A CA 1
ATOM 2106 C C . GLU A 1 262 ? -44.328 7.684 62.245 1.00 84.81 262 GLU A C 1
ATOM 2108 O O . GLU A 1 262 ? -43.888 6.575 61.919 1.00 84.81 262 GLU A O 1
ATOM 2113 N N . PHE A 1 263 ? -43.868 8.828 61.726 1.00 86.06 263 PHE A N 1
ATOM 2114 C CA . PHE A 1 263 ? -42.809 8.869 60.723 1.00 86.06 263 PHE A CA 1
ATOM 2115 C C . PHE A 1 263 ? -41.529 8.201 61.233 1.00 86.06 263 PHE A C 1
ATOM 2117 O O . PHE A 1 263 ? -40.986 7.327 60.561 1.00 86.06 263 PHE A O 1
ATOM 2124 N N . MET A 1 264 ? -41.061 8.549 62.437 1.00 85.31 264 MET A N 1
ATOM 2125 C CA . MET A 1 264 ? -39.811 8.005 62.983 1.00 85.31 264 MET A CA 1
ATOM 2126 C C . MET A 1 264 ? -39.888 6.504 63.281 1.00 85.31 264 MET A C 1
ATOM 2128 O O . MET A 1 264 ? -38.900 5.794 63.078 1.00 85.31 264 MET A O 1
ATOM 2132 N N . LYS A 1 265 ? -41.049 5.995 63.718 1.00 85.62 265 LYS A N 1
ATOM 2133 C CA . LYS A 1 265 ? -41.263 4.551 63.899 1.00 85.62 265 LYS A CA 1
ATOM 2134 C C . LYS A 1 265 ? -41.187 3.810 62.567 1.00 85.62 265 LYS A C 1
ATOM 2136 O O . LYS A 1 265 ? -40.439 2.842 62.472 1.00 85.62 265 LYS A O 1
ATOM 2141 N N . ALA A 1 266 ? -41.914 4.264 61.546 1.00 81.62 266 ALA A N 1
ATOM 2142 C CA . ALA A 1 266 ? -41.912 3.618 60.235 1.00 81.62 266 ALA A CA 1
ATOM 2143 C C . ALA A 1 266 ? -40.550 3.756 59.526 1.00 81.62 266 ALA A C 1
ATOM 2145 O O . ALA A 1 266 ? -39.999 2.768 59.042 1.00 81.62 266 ALA A O 1
ATOM 2146 N N . PHE A 1 267 ? -39.941 4.943 59.547 1.00 80.62 267 PHE A N 1
ATOM 2147 C CA . PHE A 1 267 ? -38.611 5.191 58.984 1.00 80.62 267 PHE A CA 1
ATOM 2148 C C . PHE A 1 267 ? -37.515 4.371 59.685 1.00 80.62 267 PHE A C 1
ATOM 2150 O O . PHE A 1 267 ? -36.617 3.841 59.032 1.00 80.62 267 PHE A O 1
ATOM 2157 N N . GLY A 1 268 ? -37.615 4.187 61.006 1.00 81.44 268 GLY A N 1
ATOM 2158 C CA . GLY A 1 268 ? -36.716 3.323 61.770 1.00 81.44 268 GLY A CA 1
ATOM 2159 C C . GLY A 1 268 ? -36.780 1.849 61.355 1.00 81.44 268 GLY A C 1
ATOM 2160 O O . GLY A 1 268 ? -35.738 1.198 61.308 1.00 81.44 268 GLY A O 1
ATOM 2161 N N . GLN A 1 269 ? -37.965 1.334 61.001 1.00 78.62 269 GLN A N 1
ATOM 2162 C CA . GLN A 1 269 ? -38.128 -0.031 60.474 1.00 78.62 269 GLN A CA 1
ATOM 2163 C C . GLN A 1 269 ? -37.461 -0.189 59.101 1.00 78.62 269 GLN A C 1
ATOM 2165 O O . GLN A 1 269 ? -36.767 -1.177 58.873 1.00 78.62 269 GLN A O 1
ATOM 2170 N N . ILE A 1 270 ? -37.592 0.818 58.225 1.00 74.75 270 ILE A N 1
ATOM 2171 C CA . ILE A 1 270 ? -36.903 0.849 56.923 1.00 74.75 270 ILE A CA 1
ATOM 2172 C C . ILE A 1 270 ? -35.389 0.770 57.132 1.00 74.75 270 ILE A C 1
ATOM 2174 O O . ILE A 1 270 ? -34.734 -0.095 56.562 1.00 74.75 270 ILE A O 1
ATOM 2178 N N . LEU A 1 271 ? -34.829 1.637 57.983 1.00 75.31 271 LEU A N 1
ATOM 2179 C CA . LEU A 1 271 ? -33.388 1.665 58.260 1.00 75.31 271 LEU A CA 1
ATOM 2180 C C . LEU A 1 271 ? -32.880 0.393 58.947 1.00 75.31 271 LEU A C 1
ATOM 2182 O O . LEU A 1 271 ? -31.754 -0.030 58.693 1.00 75.31 271 LEU A O 1
ATOM 2186 N N . GLY A 1 272 ? -33.689 -0.198 59.829 1.00 71.88 272 GLY A N 1
ATOM 2187 C CA . GLY A 1 272 ? -33.354 -1.420 60.556 1.00 71.88 272 GLY A CA 1
ATOM 2188 C C . GLY A 1 272 ? -33.139 -2.620 59.641 1.00 71.88 272 GLY A C 1
ATOM 2189 O O . GLY A 1 272 ? -32.298 -3.460 59.942 1.00 71.88 272 GLY A O 1
ATOM 2190 N N . ALA A 1 273 ? -33.827 -2.668 58.502 1.00 64.88 273 ALA A N 1
ATOM 2191 C CA . ALA A 1 273 ? -33.678 -3.761 57.554 1.00 64.88 273 ALA A CA 1
ATOM 2192 C C . ALA A 1 273 ? -32.368 -3.719 56.753 1.00 64.88 273 ALA A C 1
ATOM 2194 O O . ALA A 1 273 ? -31.921 -4.763 56.292 1.00 64.88 273 ALA A O 1
ATOM 2195 N N . PHE A 1 274 ? -31.730 -2.549 56.624 1.00 59.12 274 PHE A N 1
ATOM 2196 C CA . PHE A 1 274 ? -30.433 -2.386 55.950 1.00 59.12 274 PHE A CA 1
ATOM 2197 C C . PHE A 1 274 ? -29.212 -2.600 56.857 1.00 59.12 274 PHE A C 1
ATOM 2199 O O . PHE A 1 274 ? -28.084 -2.413 56.397 1.00 59.12 274 PHE A O 1
ATOM 2206 N N . LYS A 1 275 ? -29.421 -2.945 58.133 1.00 57.06 275 LYS A N 1
ATOM 2207 C CA . LYS A 1 275 ? -28.359 -3.337 59.070 1.00 57.06 275 LYS A CA 1
ATOM 2208 C C . LYS A 1 275 ? -28.131 -4.849 59.052 1.00 57.06 275 LYS A C 1
ATOM 2210 O O . LYS A 1 275 ? -26.955 -5.224 59.230 1.00 57.06 275 LYS A O 1
#

pLDDT: mean 84.83, std 16.03, range [38.16, 98.75]

InterPro domains:
  IPR011990 Tetratricopeptide-like helical domain superfamily [G3DSA:1.25.40.10] (12-181)
  IPR011990 Tetratricopeptide-like helical domain superfamily [SSF48452] (54-149)
  IPR019734 Tetratricopeptide repeat [SM00028] (73-106)
  IPR019734 Tetratricopeptide repeat [SM00028] (108-141)
  IPR041243 STI1/HOP, DP domain [PF17830] (223-272)

Radius of gyration: 40.99 Å; chains: 1; bounding box: 73×73×102 Å

Organism: NCBI:txid1076344